Protein AF-A0A7K3HDW1-F1 (afdb_monomer)

pLDDT: mean 92.85, std 7.39, range [53.0, 98.81]

Radius of gyration: 17.09 Å; Cα contacts (8 Å, |Δi|>4): 363; chains: 1; bounding box: 42×37×44 Å

Mean predicted aligned error: 4.08 Å

Structure (mmCIF, N/CA/C/O backbone):
data_AF-A0A7K3HDW1-F1
#
_entry.id   AF-A0A7K3HDW1-F1
#
loop_
_atom_site.group_PDB
_atom_site.id
_atom_site.type_symbol
_atom_site.label_atom_id
_atom_site.label_alt_id
_atom_site.label_comp_id
_atom_site.label_asym_id
_atom_site.label_entity_id
_atom_site.label_seq_id
_atom_site.pdbx_PDB_ins_code
_atom_site.Cartn_x
_atom_site.Cartn_y
_atom_site.Cartn_z
_atom_site.occupancy
_atom_site.B_iso_or_equiv
_atom_site.auth_seq_id
_atom_site.auth_comp_id
_atom_site.auth_asym_id
_atom_site.auth_atom_id
_atom_site.pdbx_PDB_model_num
ATOM 1 N N . ALA A 1 1 ? 15.009 -12.303 -20.711 1.00 53.00 1 ALA A N 1
ATOM 2 C CA . ALA A 1 1 ? 14.790 -13.433 -19.778 1.00 53.00 1 ALA A CA 1
ATOM 3 C C . ALA A 1 1 ? 13.292 -13.586 -19.535 1.00 53.00 1 ALA A C 1
ATOM 5 O O . ALA A 1 1 ? 12.594 -12.582 -19.590 1.00 53.00 1 ALA A O 1
ATOM 6 N N . ALA A 1 2 ? 12.781 -14.799 -19.305 1.00 74.00 2 ALA A N 1
ATOM 7 C CA . ALA A 1 2 ? 11.357 -14.990 -19.025 1.00 74.00 2 ALA A CA 1
ATOM 8 C C . ALA A 1 2 ? 10.998 -14.405 -17.647 1.00 74.00 2 ALA A C 1
ATOM 10 O O . ALA A 1 2 ? 11.623 -14.737 -16.641 1.00 74.00 2 ALA A O 1
ATOM 11 N N . VAL A 1 3 ? 10.002 -13.523 -17.611 1.00 84.12 3 VAL A N 1
ATOM 12 C CA . VAL A 1 3 ? 9.542 -12.831 -16.401 1.00 84.12 3 VAL A CA 1
ATOM 13 C C . VAL A 1 3 ? 8.317 -13.563 -15.840 1.00 84.12 3 VAL A C 1
ATOM 15 O O . VAL A 1 3 ? 7.411 -13.903 -16.599 1.00 84.12 3 VAL A O 1
ATOM 18 N N . ARG A 1 4 ? 8.255 -13.814 -14.522 1.00 87.56 4 ARG A N 1
ATOM 19 C CA . ARG A 1 4 ? 7.078 -14.454 -13.892 1.00 87.56 4 ARG A CA 1
ATOM 20 C C . ARG A 1 4 ? 5.889 -13.495 -13.871 1.00 87.56 4 ARG A C 1
ATOM 22 O O . ARG A 1 4 ? 6.003 -12.416 -13.297 1.00 87.56 4 ARG A O 1
ATOM 29 N N . ARG A 1 5 ? 4.745 -13.910 -14.416 1.00 87.75 5 ARG A N 1
ATOM 30 C CA . ARG A 1 5 ? 3.527 -13.091 -14.541 1.00 87.75 5 ARG A CA 1
ATOM 31 C C . ARG A 1 5 ? 2.295 -13.832 -14.006 1.00 87.75 5 ARG A C 1
ATOM 33 O O . ARG A 1 5 ? 2.341 -15.059 -13.893 1.00 87.75 5 ARG A O 1
ATOM 40 N N . PRO A 1 6 ? 1.196 -13.116 -13.700 1.00 92.00 6 PRO A N 1
ATOM 41 C CA . PRO A 1 6 ? -0.116 -13.731 -13.520 1.00 92.00 6 PRO A CA 1
ATOM 42 C C . PRO A 1 6 ? -0.435 -14.722 -14.645 1.00 92.00 6 PRO A C 1
ATOM 44 O O . PRO A 1 6 ? -0.140 -14.449 -15.809 1.00 92.00 6 PRO A O 1
ATOM 47 N N . ALA A 1 7 ? -1.043 -15.861 -14.302 1.00 92.75 7 ALA A N 1
ATOM 48 C CA . ALA A 1 7 ? -1.288 -16.952 -15.248 1.00 92.75 7 ALA A CA 1
ATOM 49 C C . ALA A 1 7 ? -2.104 -16.505 -16.471 1.00 92.75 7 ALA A C 1
ATOM 51 O O . ALA A 1 7 ? -1.808 -16.923 -17.584 1.00 92.75 7 ALA A O 1
ATOM 52 N N . THR A 1 8 ? -3.070 -15.604 -16.281 1.00 92.00 8 THR A N 1
ATOM 53 C CA . THR A 1 8 ? -3.882 -15.042 -17.368 1.00 92.00 8 THR A CA 1
ATOM 54 C C . THR A 1 8 ? -3.056 -14.235 -18.369 1.00 92.00 8 THR A C 1
ATOM 56 O O . THR A 1 8 ? -3.265 -14.364 -19.569 1.00 92.00 8 THR A O 1
ATOM 59 N N . LEU A 1 9 ? -2.057 -13.478 -17.903 1.00 90.94 9 LEU A N 1
ATOM 60 C CA . LEU A 1 9 ? -1.126 -12.755 -18.778 1.00 90.94 9 LEU A CA 1
ATOM 61 C C . LEU A 1 9 ? -0.098 -13.686 -19.428 1.00 90.94 9 LEU A C 1
ATOM 63 O O . LEU A 1 9 ? 0.317 -13.446 -20.555 1.00 90.94 9 LEU A O 1
ATOM 67 N N . ALA A 1 10 ? 0.338 -14.729 -18.717 1.00 91.75 10 ALA A N 1
ATOM 68 C CA . ALA A 1 10 ? 1.310 -15.690 -19.235 1.00 91.75 10 ALA A CA 1
ATOM 69 C C . ALA A 1 10 ? 0.715 -16.605 -20.318 1.00 91.75 10 ALA A C 1
ATOM 71 O O . ALA A 1 10 ? 1.404 -16.930 -21.281 1.00 91.75 10 ALA A O 1
ATOM 72 N N . LEU A 1 11 ? -0.545 -17.022 -20.158 1.00 92.69 11 LEU A N 1
ATOM 73 C CA . LEU A 1 11 ? -1.257 -17.841 -21.140 1.00 92.69 11 LEU A CA 1
ATOM 74 C C . LEU A 1 11 ? -1.796 -16.986 -22.295 1.00 92.69 11 LEU A C 1
ATOM 76 O O . LEU A 1 11 ? -1.804 -17.458 -23.428 1.00 92.69 11 LEU A O 1
ATOM 80 N N . GLY A 1 12 ? -2.178 -15.729 -22.040 1.00 89.31 12 GLY A N 1
ATOM 81 C CA . GLY A 1 12 ? -2.525 -14.755 -23.077 1.00 89.31 12 GLY A CA 1
ATOM 82 C C . GLY A 1 12 ? -3.529 -15.311 -24.090 1.00 89.31 12 GLY A C 1
ATOM 83 O O . GLY A 1 12 ? -4.566 -15.848 -23.709 1.00 89.31 12 GLY A O 1
ATOM 84 N N . GLY A 1 13 ? -3.185 -15.238 -25.380 1.00 90.31 13 GLY A N 1
ATOM 85 C CA . GLY A 1 13 ? -4.027 -15.728 -26.480 1.00 90.31 13 GLY A CA 1
ATOM 86 C C . GLY A 1 13 ? -4.245 -17.247 -26.532 1.00 90.31 13 GLY A C 1
ATOM 87 O O . GLY A 1 13 ? -4.987 -17.712 -27.389 1.00 90.31 13 GLY A O 1
ATOM 88 N N . LEU A 1 14 ? -3.619 -18.029 -25.644 1.00 93.62 14 LEU A N 1
ATOM 89 C CA . LEU A 1 14 ? -3.925 -19.455 -25.483 1.00 93.62 14 LEU A CA 1
ATOM 90 C C . LEU A 1 14 ? -5.220 -19.690 -24.692 1.00 93.62 14 LEU A C 1
ATOM 92 O O . LEU A 1 14 ? -5.745 -20.803 -24.706 1.00 93.62 14 LEU A O 1
ATOM 96 N N . LEU A 1 15 ? -5.712 -18.680 -23.967 1.00 92.56 15 LEU A N 1
ATOM 97 C CA . LEU A 1 15 ? -6.968 -18.776 -23.234 1.00 92.56 15 LEU A CA 1
ATOM 98 C C . LEU A 1 15 ? -8.156 -18.523 -24.172 1.00 92.56 15 LEU A C 1
ATOM 100 O O . LEU A 1 15 ? -8.114 -17.572 -24.955 1.00 92.56 15 LEU A O 1
ATOM 104 N N . PRO A 1 16 ? -9.236 -19.321 -24.077 1.00 93.44 16 PRO A N 1
ATOM 105 C CA . PRO A 1 16 ? -10.513 -18.929 -24.659 1.00 93.44 16 PRO A CA 1
ATOM 106 C C . PRO A 1 16 ? -11.062 -17.694 -23.927 1.00 93.44 16 PRO A C 1
ATOM 108 O O . PRO A 1 16 ? -10.539 -17.295 -22.884 1.00 93.44 16 PRO A O 1
ATOM 111 N N . ASP A 1 17 ? -12.143 -17.108 -24.441 1.00 92.19 17 ASP A N 1
ATOM 112 C CA . ASP A 1 17 ? -12.864 -16.068 -23.705 1.00 92.19 17 ASP A CA 1
ATOM 113 C C . ASP A 1 17 ? -13.443 -16.674 -22.414 1.00 92.19 17 ASP A C 1
ATOM 115 O O . ASP A 1 17 ? -14.321 -17.542 -22.449 1.00 92.19 17 ASP A O 1
ATOM 119 N N . LEU A 1 18 ? -12.865 -16.297 -21.272 1.00 90.50 18 LEU A N 1
ATOM 120 C C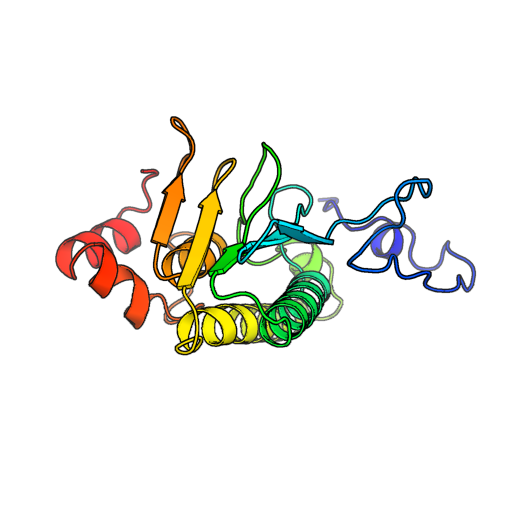A . LEU A 1 18 ? -13.189 -16.846 -19.960 1.00 90.50 18 LEU A CA 1
ATOM 121 C C . LEU A 1 18 ? -13.889 -15.774 -19.123 1.00 90.50 18 LEU A C 1
ATOM 123 O O . LEU A 1 18 ? -13.363 -14.667 -18.994 1.00 90.50 18 LEU A O 1
ATOM 127 N N . PRO A 1 19 ? -15.030 -16.092 -18.488 1.00 91.94 19 PRO A N 1
ATOM 128 C CA . PRO A 1 19 ? -15.688 -15.143 -17.611 1.00 91.94 19 PRO A CA 1
ATOM 129 C C . PRO A 1 19 ? -14.828 -14.885 -16.371 1.00 91.94 19 PRO A C 1
ATOM 131 O O . PRO A 1 19 ? -14.361 -15.814 -15.706 1.00 91.94 19 PRO A O 1
ATOM 134 N N . GLU A 1 20 ? -14.678 -13.614 -16.017 1.00 88.56 20 GLU A N 1
ATOM 135 C CA . GLU A 1 20 ? -14.091 -13.220 -14.741 1.00 88.56 20 GLU A CA 1
ATOM 136 C C . GLU A 1 20 ? -15.076 -13.550 -13.606 1.00 88.56 20 GLU A C 1
ATOM 138 O O . GLU A 1 20 ? -16.217 -13.083 -13.586 1.00 88.56 20 GLU A O 1
ATOM 143 N N . VAL A 1 21 ? -14.637 -14.363 -12.641 1.00 89.31 21 VAL A N 1
ATOM 144 C CA . VAL A 1 21 ? -15.456 -14.772 -11.490 1.00 89.31 21 VAL A CA 1
ATOM 145 C C . VAL A 1 21 ? -14.870 -14.180 -10.217 1.00 89.31 21 VAL A C 1
ATOM 147 O O . VAL A 1 21 ? -13.966 -14.739 -9.596 1.00 89.31 21 VAL A O 1
ATOM 150 N N . HIS A 1 22 ? -15.415 -13.043 -9.794 1.00 85.81 22 HIS A N 1
ATOM 151 C CA . HIS A 1 22 ? -14.952 -12.370 -8.587 1.00 85.81 22 HIS A CA 1
ATOM 152 C C . HIS A 1 22 ? -15.360 -13.119 -7.312 1.00 85.81 22 HIS A C 1
ATOM 154 O O . HIS A 1 22 ? -16.535 -13.413 -7.076 1.00 85.81 22 HIS A O 1
ATOM 160 N N . ALA A 1 23 ? -14.389 -13.362 -6.431 1.00 88.19 23 ALA A N 1
ATOM 161 C CA . ALA A 1 23 ? -14.676 -13.773 -5.064 1.00 88.19 23 ALA A CA 1
ATOM 162 C C . ALA A 1 23 ? -15.189 -12.567 -4.250 1.00 88.19 23 ALA A C 1
ATOM 164 O O . ALA A 1 23 ? -14.576 -11.496 -4.294 1.00 88.19 23 ALA A O 1
ATOM 165 N N . PRO A 1 24 ? -16.286 -12.702 -3.482 1.00 90.50 24 PRO A N 1
ATOM 166 C CA . PRO A 1 24 ? -16.744 -11.625 -2.615 1.00 90.50 24 PRO A CA 1
ATOM 167 C C . PRO A 1 24 ? -15.745 -11.396 -1.473 1.00 90.50 24 PRO A C 1
ATOM 169 O O . PRO A 1 24 ? -15.153 -12.346 -0.959 1.00 90.50 24 PRO A O 1
ATOM 172 N N . LEU A 1 25 ? -15.614 -10.144 -1.015 1.00 93.31 25 LEU A N 1
ATOM 173 C CA . LEU A 1 25 ? -14.720 -9.791 0.101 1.00 93.31 25 LEU A CA 1
ATOM 174 C C . LEU A 1 25 ? -15.053 -10.572 1.381 1.00 93.31 25 LEU A C 1
ATOM 176 O O . LEU A 1 25 ? -14.154 -10.985 2.109 1.00 93.31 25 LEU A O 1
ATOM 180 N N . ARG A 1 26 ? -16.346 -10.790 1.653 1.00 92.50 26 ARG A N 1
ATOM 181 C CA . ARG A 1 26 ? -16.829 -11.644 2.745 1.00 92.50 26 ARG A CA 1
ATOM 182 C C . ARG A 1 26 ? -17.202 -13.004 2.165 1.00 92.50 26 ARG A C 1
ATOM 184 O O . ARG A 1 26 ? -18.255 -13.142 1.545 1.00 92.50 26 ARG A O 1
ATOM 191 N N . LEU A 1 27 ? -16.350 -14.004 2.368 1.00 84.88 27 LEU A N 1
ATOM 192 C CA . LEU A 1 27 ? -16.659 -15.373 1.960 1.00 84.88 27 LEU A CA 1
ATOM 193 C C . LEU A 1 27 ? -17.655 -16.020 2.940 1.00 84.88 27 LEU A C 1
ATOM 195 O O . LEU A 1 27 ? -17.440 -15.950 4.153 1.00 84.88 27 LEU A O 1
ATOM 199 N N . PRO A 1 28 ? -18.722 -16.678 2.449 1.00 79.69 28 PRO A N 1
ATOM 200 C CA . PRO A 1 28 ? -19.572 -17.521 3.284 1.00 79.69 28 PRO A CA 1
ATOM 201 C C . PRO A 1 28 ? -18.765 -18.656 3.926 1.00 79.69 28 PRO A C 1
ATOM 203 O O . PRO A 1 28 ? -17.888 -19.226 3.280 1.00 79.69 28 PRO A O 1
ATOM 206 N N . ALA A 1 29 ? -19.107 -19.039 5.161 1.00 74.06 29 ALA A N 1
ATOM 207 C CA . ALA A 1 29 ? -18.356 -20.029 5.945 1.00 74.06 29 ALA A CA 1
ATOM 208 C C . ALA A 1 29 ? -18.138 -21.377 5.230 1.00 74.06 29 ALA A C 1
ATOM 210 O O . ALA A 1 29 ? -17.131 -22.040 5.457 1.00 74.06 29 ALA A O 1
ATOM 211 N N . GLN A 1 30 ? -19.063 -21.776 4.353 1.00 77.44 30 GLN A N 1
ATOM 212 C CA . GLN A 1 30 ? -18.994 -23.051 3.635 1.00 77.44 30 GLN A CA 1
ATOM 213 C C . GLN A 1 30 ? -18.340 -22.961 2.248 1.00 77.44 30 GLN A C 1
ATOM 215 O O . GLN A 1 30 ? -18.148 -23.984 1.594 1.00 77.44 30 GLN A O 1
ATOM 220 N N . ARG A 1 31 ? -17.981 -21.762 1.768 1.00 76.81 31 ARG A N 1
ATOM 221 C CA . ARG A 1 31 ? -17.411 -21.602 0.427 1.00 76.81 31 ARG A CA 1
ATOM 222 C C . ARG A 1 31 ? -15.889 -21.581 0.481 1.00 76.81 31 ARG A C 1
ATOM 224 O O . ARG A 1 31 ? -15.281 -20.631 0.963 1.00 76.81 31 ARG A O 1
ATOM 231 N N . ARG A 1 32 ? -15.271 -22.616 -0.091 1.00 81.88 32 ARG A N 1
ATOM 232 C CA . ARG A 1 32 ? -13.827 -22.674 -0.342 1.00 81.88 32 ARG A CA 1
ATOM 233 C C . ARG A 1 32 ? -13.555 -22.183 -1.762 1.00 81.88 32 ARG A C 1
ATOM 235 O O . ARG A 1 32 ? -13.949 -22.833 -2.721 1.00 81.88 32 ARG A O 1
ATOM 242 N N . THR A 1 33 ? -12.911 -21.029 -1.888 1.00 88.50 33 THR A N 1
ATOM 243 C CA . THR A 1 33 ? -12.458 -20.470 -3.170 1.00 88.50 33 THR A CA 1
ATOM 244 C C . THR A 1 33 ? -11.128 -19.758 -2.974 1.00 88.50 33 THR A C 1
ATOM 246 O O . THR A 1 33 ? -10.770 -19.405 -1.848 1.00 88.50 33 THR A O 1
ATOM 249 N N . TRP A 1 34 ? -10.401 -19.537 -4.065 1.00 88.81 34 TRP A N 1
ATOM 250 C CA . TRP A 1 34 ? -9.234 -18.667 -4.052 1.00 88.81 34 TRP A CA 1
ATOM 251 C C . TRP A 1 34 ? -9.671 -17.197 -4.004 1.00 88.81 34 TRP A C 1
ATOM 253 O O . TRP A 1 34 ? -10.610 -16.799 -4.694 1.00 88.81 34 TRP A O 1
ATOM 263 N N . THR A 1 35 ? -9.008 -16.411 -3.160 1.00 90.44 35 THR A N 1
ATOM 264 C CA . THR A 1 35 ? -9.059 -14.948 -3.166 1.00 90.44 35 THR A CA 1
ATOM 265 C C . THR A 1 35 ? -7.792 -14.417 -2.509 1.00 90.44 35 THR A C 1
ATOM 267 O O . THR A 1 35 ? -7.310 -14.972 -1.521 1.00 90.44 35 THR A O 1
ATOM 270 N N . ASP A 1 36 ? -7.268 -13.340 -3.063 1.00 92.06 36 ASP A N 1
ATOM 271 C CA . ASP A 1 36 ? -6.115 -12.590 -2.578 1.00 92.06 36 ASP A CA 1
ATOM 272 C C . ASP A 1 36 ? -6.514 -11.447 -1.632 1.00 92.06 36 ASP A C 1
ATOM 274 O O . ASP A 1 36 ? -5.638 -10.899 -0.973 1.00 92.06 36 ASP A O 1
ATOM 278 N N . ILE A 1 37 ? -7.807 -11.100 -1.526 1.00 95.38 37 ILE A N 1
ATOM 279 C CA . ILE A 1 37 ? -8.335 -10.056 -0.632 1.00 95.38 37 ILE A CA 1
ATOM 280 C C . ILE A 1 37 ? -9.582 -10.568 0.106 1.00 95.38 37 ILE A C 1
ATOM 282 O O . ILE A 1 37 ? -10.481 -11.163 -0.491 1.00 95.38 37 ILE A O 1
ATOM 286 N N . GLN A 1 38 ? -9.652 -10.333 1.417 1.00 95.25 38 GLN A N 1
ATOM 287 C CA . GLN A 1 38 ? -10.762 -10.737 2.282 1.00 95.25 38 GLN A CA 1
ATOM 288 C C . GLN A 1 38 ? -11.073 -9.669 3.325 1.00 95.25 38 GLN A C 1
ATOM 290 O O . GLN A 1 38 ? -10.177 -9.006 3.840 1.00 95.25 38 GLN A O 1
ATOM 295 N N . TYR A 1 39 ? -12.341 -9.570 3.710 1.00 96.88 39 TYR A N 1
ATOM 296 C CA . TYR A 1 39 ? -12.797 -8.714 4.793 1.00 96.88 39 TYR A CA 1
ATOM 297 C C . TYR A 1 39 ? -13.599 -9.506 5.831 1.00 96.88 39 TYR A C 1
ATOM 299 O O . TYR A 1 39 ? -14.444 -10.331 5.481 1.00 96.88 39 TYR A O 1
ATOM 307 N N . ALA A 1 40 ? -13.364 -9.237 7.114 1.00 95.94 40 ALA A N 1
ATOM 308 C CA . ALA A 1 40 ? -14.130 -9.804 8.222 1.00 95.94 40 ALA A CA 1
ATOM 309 C C . ALA A 1 40 ? -14.280 -8.794 9.365 1.00 95.94 40 ALA A C 1
ATOM 311 O O . ALA A 1 40 ? -13.367 -8.024 9.628 1.00 95.94 40 ALA A O 1
ATOM 312 N N . GLU A 1 41 ? -15.396 -8.841 10.088 1.00 97.31 41 GLU A N 1
ATOM 313 C CA . GLU A 1 41 ? -15.653 -7.988 11.257 1.00 97.31 41 GLU A CA 1
ATOM 314 C C . GLU A 1 41 ? -15.516 -8.817 12.540 1.00 97.31 41 GLU A C 1
ATOM 316 O O . GLU A 1 41 ? -15.980 -9.959 12.601 1.00 97.31 41 GLU A O 1
ATOM 321 N N . ARG A 1 42 ? -14.875 -8.253 13.565 1.00 96.25 42 ARG A N 1
ATOM 322 C CA . ARG A 1 42 ? -14.802 -8.810 14.921 1.00 96.25 42 ARG A CA 1
ATOM 323 C C . ARG A 1 42 ? -15.084 -7.695 15.920 1.00 96.25 42 ARG A C 1
ATOM 325 O O . ARG A 1 42 ? -14.201 -6.900 16.236 1.00 96.25 42 ARG A O 1
ATOM 332 N N . GLY A 1 43 ? -16.331 -7.618 16.383 1.00 96.44 43 GLY A N 1
ATOM 333 C CA . GLY A 1 43 ? -16.796 -6.482 17.179 1.00 96.44 43 GLY A CA 1
ATOM 334 C C . GLY A 1 43 ? -16.580 -5.166 16.413 1.00 96.44 43 GLY A C 1
ATOM 335 O O . GLY A 1 43 ? -16.996 -5.085 15.258 1.00 96.44 43 GLY A O 1
ATOM 336 N N . PRO A 1 44 ? -15.899 -4.163 16.996 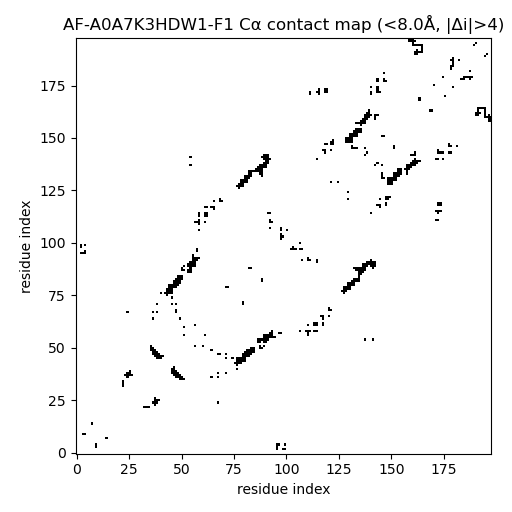1.00 97.44 44 PRO A N 1
ATOM 337 C CA . PRO A 1 44 ? -15.676 -2.870 16.350 1.00 97.44 44 PRO A CA 1
ATOM 338 C C . PRO A 1 44 ? -14.539 -2.871 15.311 1.00 97.44 44 PRO A C 1
ATOM 340 O O . PRO A 1 44 ? -14.237 -1.818 14.750 1.00 97.44 44 PRO A O 1
ATOM 343 N N . VAL A 1 45 ? -13.887 -4.014 15.062 1.00 98.50 45 VAL A N 1
ATOM 344 C CA . VAL A 1 45 ? -12.693 -4.115 14.210 1.00 98.50 45 VAL A CA 1
ATOM 345 C C . VAL A 1 45 ? -13.026 -4.743 12.859 1.00 98.50 45 VAL A C 1
ATOM 347 O O . VAL A 1 45 ? -13.485 -5.885 12.784 1.00 98.50 45 VAL A O 1
ATOM 350 N N . GLY A 1 46 ? -12.738 -4.022 11.777 1.00 98.25 46 GLY A N 1
ATOM 351 C CA . GLY A 1 46 ? -12.755 -4.526 10.409 1.00 98.25 46 GLY A CA 1
ATOM 352 C C . GLY A 1 46 ? -11.374 -5.024 9.987 1.00 98.25 46 GLY A C 1
ATOM 353 O O . GLY A 1 46 ? -10.446 -4.241 9.835 1.00 98.25 46 GLY A O 1
ATOM 354 N N . HIS A 1 47 ? -11.222 -6.322 9.760 1.00 97.81 47 HIS A N 1
ATOM 355 C CA . HIS A 1 47 ? -9.990 -6.927 9.261 1.00 97.81 47 HIS A CA 1
ATOM 356 C C . HIS A 1 47 ? -10.017 -6.998 7.735 1.00 97.81 47 HIS A C 1
ATOM 358 O O . HIS A 1 47 ? -10.734 -7.833 7.183 1.00 97.81 47 HIS A O 1
ATOM 364 N N . LEU A 1 48 ? -9.208 -6.176 7.069 1.00 97.94 48 LEU A N 1
ATOM 365 C CA . LEU A 1 48 ? -8.960 -6.233 5.632 1.00 97.94 48 LEU A CA 1
ATOM 366 C C . LEU A 1 48 ? -7.635 -6.955 5.367 1.00 97.94 48 LEU A C 1
ATOM 368 O O . LEU A 1 48 ? -6.548 -6.393 5.505 1.00 97.94 48 LEU A O 1
ATOM 372 N N . ARG A 1 49 ? -7.740 -8.225 4.983 1.00 96.19 49 ARG A N 1
ATOM 373 C CA . ARG A 1 49 ? -6.598 -9.088 4.689 1.00 96.19 49 ARG A CA 1
ATOM 374 C C . ARG A 1 49 ? -6.330 -9.097 3.202 1.00 96.19 49 ARG A C 1
ATOM 376 O O . ARG A 1 49 ? -7.264 -9.200 2.412 1.00 96.19 49 ARG A O 1
ATOM 383 N N . PHE A 1 50 ? -5.059 -9.075 2.841 1.00 95.75 50 PHE A N 1
ATOM 384 C CA . PHE A 1 50 ? -4.628 -9.290 1.472 1.00 95.75 50 PHE A CA 1
ATOM 385 C C . PHE A 1 50 ? -3.330 -10.100 1.436 1.00 95.75 50 PHE A C 1
ATOM 387 O O . PHE A 1 50 ? -2.584 -10.131 2.416 1.00 95.75 50 PHE A O 1
ATOM 394 N N . SER A 1 51 ? -3.093 -10.799 0.330 1.00 93.81 51 SER A N 1
ATOM 395 C CA . SER A 1 51 ? -1.856 -11.531 0.067 1.00 93.81 51 SER A CA 1
ATOM 396 C C . SER A 1 51 ? -1.646 -11.622 -1.438 1.00 93.81 51 SER A C 1
ATOM 398 O O . SER A 1 51 ? -2.363 -12.336 -2.137 1.00 93.81 51 SER A O 1
ATOM 400 N N . PHE A 1 52 ? -0.661 -10.877 -1.933 1.00 93.88 52 PHE A N 1
ATOM 401 C CA . PHE A 1 52 ? -0.249 -10.925 -3.330 1.00 93.88 52 PHE A CA 1
ATOM 402 C C . PHE A 1 52 ? 1.075 -11.688 -3.437 1.00 93.88 52 PHE A C 1
ATOM 404 O O . PHE A 1 52 ? 1.946 -11.480 -2.587 1.00 93.88 52 PHE A O 1
ATOM 411 N N . PRO A 1 53 ? 1.268 -12.551 -4.452 1.00 91.12 53 PRO A N 1
ATOM 412 C CA . PRO A 1 53 ? 2.519 -13.286 -4.628 1.00 91.12 53 PRO A CA 1
ATOM 413 C C . PRO A 1 53 ? 3.752 -12.366 -4.599 1.00 91.12 53 PRO A C 1
ATOM 415 O O . PRO A 1 53 ? 3.847 -11.416 -5.376 1.00 91.12 53 PRO A O 1
ATOM 418 N N . GLY A 1 54 ? 4.687 -12.624 -3.675 1.00 91.69 54 GLY A N 1
ATOM 419 C CA . GLY A 1 54 ? 5.895 -11.804 -3.479 1.00 91.69 54 GLY A CA 1
ATOM 420 C C . GLY A 1 54 ? 5.638 -10.374 -2.977 1.00 91.69 54 GLY A C 1
ATOM 421 O O . GLY A 1 54 ? 6.514 -9.517 -3.085 1.00 91.69 54 GLY A O 1
ATOM 422 N N . GLY A 1 55 ? 4.426 -10.080 -2.493 1.00 94.25 55 GLY A N 1
ATOM 423 C CA . GLY A 1 55 ? 4.003 -8.749 -2.049 1.00 94.25 55 GLY A CA 1
ATOM 424 C C . GLY A 1 55 ? 3.822 -7.722 -3.173 1.00 94.25 55 GLY A C 1
ATOM 425 O O . GLY A 1 55 ? 3.570 -6.554 -2.882 1.00 94.25 55 GLY A O 1
ATOM 426 N N . ALA A 1 56 ? 3.959 -8.131 -4.436 1.00 95.31 56 ALA A N 1
ATOM 427 C CA . ALA A 1 56 ? 3.989 -7.236 -5.585 1.00 95.31 56 ALA A CA 1
ATOM 428 C C . ALA A 1 56 ? 2.573 -6.844 -6.046 1.00 95.31 56 ALA A C 1
ATOM 430 O O . ALA A 1 56 ? 1.704 -7.691 -6.282 1.00 95.31 56 ALA A O 1
ATOM 431 N N . MET A 1 57 ? 2.330 -5.547 -6.225 1.00 97.19 57 MET A N 1
ATOM 432 C CA . MET A 1 57 ? 1.004 -5.000 -6.519 1.00 97.19 57 MET A CA 1
ATOM 433 C C . MET A 1 57 ? 0.956 -4.409 -7.923 1.00 97.19 57 MET A C 1
ATOM 435 O O . MET A 1 57 ? 1.548 -3.364 -8.186 1.00 97.19 57 MET A O 1
ATOM 439 N N . SER A 1 58 ? 0.254 -5.089 -8.832 1.00 97.56 58 SER A N 1
ATOM 440 C CA . SER A 1 58 ? -0.047 -4.556 -10.162 1.00 97.56 58 SER A CA 1
ATOM 441 C C . SER A 1 58 ? -1.067 -3.424 -10.054 1.00 97.56 58 SER A C 1
ATOM 443 O O . SER A 1 58 ? -1.706 -3.253 -9.011 1.00 97.56 58 SER A O 1
ATOM 445 N N . THR A 1 59 ? -1.308 -2.711 -11.155 1.00 98.31 59 THR A N 1
ATOM 446 C CA . THR A 1 59 ? -2.403 -1.735 -11.243 1.00 98.31 59 THR A CA 1
ATOM 447 C C . THR A 1 59 ? -3.739 -2.323 -10.763 1.00 98.31 59 THR A C 1
ATOM 449 O O . THR A 1 59 ? -4.464 -1.692 -9.990 1.00 98.31 59 THR A O 1
ATOM 452 N N . SER A 1 60 ? -4.053 -3.559 -11.170 1.00 96.44 60 SER A N 1
ATOM 453 C CA . SER A 1 60 ? -5.275 -4.261 -10.754 1.00 96.44 60 SER A CA 1
ATOM 454 C C . SER A 1 60 ? -5.283 -4.574 -9.253 1.00 96.44 60 SER A C 1
ATOM 456 O O . SER A 1 60 ? -6.285 -4.316 -8.585 1.00 96.44 60 SER A O 1
ATOM 458 N N . HIS A 1 61 ? -4.165 -5.055 -8.691 1.00 97.31 61 HIS A N 1
ATOM 459 C CA . HIS A 1 61 ? -4.058 -5.323 -7.250 1.00 97.31 61 HIS A CA 1
ATOM 460 C C . HIS A 1 61 ? -4.291 -4.051 -6.421 1.00 97.31 61 HIS A C 1
ATOM 462 O O . HIS A 1 61 ? -5.112 -4.072 -5.503 1.00 97.31 61 HIS A O 1
ATOM 468 N N . CYS A 1 62 ? -3.642 -2.934 -6.778 1.00 98.62 62 CYS A N 1
ATOM 469 C CA . CYS A 1 62 ? -3.813 -1.655 -6.082 1.00 98.62 62 CYS A CA 1
ATOM 470 C C . CYS A 1 62 ? -5.273 -1.180 -6.116 1.00 98.62 62 CYS A C 1
ATOM 472 O O . CYS A 1 62 ? -5.846 -0.863 -5.074 1.00 98.62 62 CYS A O 1
ATOM 4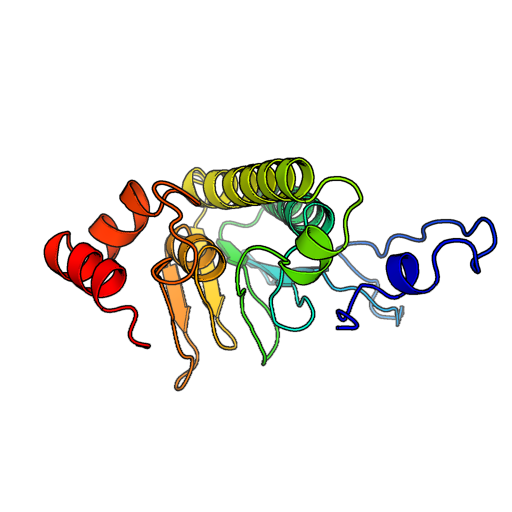74 N N . ARG A 1 63 ? -5.911 -1.195 -7.295 1.00 98.56 63 ARG A N 1
ATOM 475 C CA . ARG A 1 63 ? -7.311 -0.763 -7.458 1.00 98.56 63 ARG A CA 1
ATOM 476 C C . ARG A 1 63 ? -8.292 -1.652 -6.693 1.00 98.56 63 ARG A C 1
ATOM 478 O O . ARG A 1 63 ? -9.208 -1.136 -6.054 1.00 98.56 63 ARG A O 1
ATOM 485 N N . ARG A 1 64 ? -8.099 -2.975 -6.719 1.00 97.69 64 ARG A N 1
ATOM 486 C CA . ARG A 1 64 ? -8.942 -3.929 -5.976 1.00 97.69 64 ARG A CA 1
ATOM 487 C C . ARG A 1 64 ? -8.783 -3.760 -4.465 1.00 97.69 64 ARG A C 1
ATOM 489 O O . ARG A 1 64 ? -9.786 -3.762 -3.752 1.00 97.69 64 ARG A O 1
ATOM 496 N N . LEU A 1 65 ? -7.560 -3.549 -3.975 1.00 98.44 65 LEU A N 1
ATOM 497 C CA . LEU A 1 65 ? -7.314 -3.287 -2.555 1.00 98.44 65 LEU A CA 1
ATOM 498 C C . LEU A 1 65 ? -7.883 -1.933 -2.115 1.00 98.44 65 LEU A C 1
ATOM 500 O O . LEU A 1 65 ? -8.497 -1.858 -1.055 1.00 98.44 65 LEU A O 1
ATOM 504 N N . LEU A 1 66 ? -7.787 -0.894 -2.948 1.00 98.81 66 LEU A N 1
ATOM 505 C CA . LEU A 1 66 ? -8.426 0.399 -2.695 1.00 98.81 66 LEU A CA 1
ATOM 506 C C . LEU A 1 66 ? -9.952 0.274 -2.622 1.00 98.81 66 LEU A C 1
ATOM 508 O O . LEU A 1 66 ? -10.574 0.814 -1.707 1.00 98.81 66 LEU A O 1
ATOM 512 N N . ALA A 1 67 ? -10.571 -0.467 -3.544 1.00 98.56 67 ALA A N 1
ATOM 513 C CA . ALA A 1 67 ? -12.006 -0.737 -3.499 1.00 98.56 67 ALA A CA 1
ATOM 514 C C . ALA A 1 67 ? -12.401 -1.484 -2.211 1.00 98.56 67 ALA A C 1
ATOM 516 O O . ALA A 1 67 ? -13.379 -1.117 -1.559 1.00 98.56 67 ALA A O 1
ATOM 517 N N . ALA A 1 68 ? -11.609 -2.476 -1.796 1.00 98.50 68 ALA A N 1
ATOM 518 C CA . ALA A 1 68 ? -11.832 -3.210 -0.553 1.00 98.50 68 ALA A CA 1
ATOM 519 C C . ALA A 1 68 ? -11.626 -2.345 0.704 1.00 98.50 68 ALA A C 1
ATOM 521 O O . ALA A 1 68 ? -12.373 -2.472 1.674 1.00 98.50 68 ALA A O 1
ATOM 522 N N . PHE A 1 69 ? -10.660 -1.427 0.680 1.00 98.75 69 PHE A N 1
ATOM 523 C CA . PHE A 1 69 ? -10.429 -0.467 1.755 1.00 98.75 69 PHE A CA 1
ATOM 524 C C . PHE A 1 69 ? -11.582 0.534 1.874 1.00 98.75 69 PHE A C 1
ATOM 526 O O . PHE A 1 69 ? -12.106 0.748 2.965 1.00 98.75 69 PHE A O 1
ATOM 533 N N . ARG A 1 70 ? -12.073 1.071 0.750 1.00 98.62 70 ARG A N 1
ATOM 534 C CA . ARG A 1 70 ? -13.287 1.907 0.712 1.00 98.62 70 ARG A CA 1
ATOM 535 C C . ARG A 1 70 ? -14.517 1.147 1.207 1.00 98.62 70 ARG A C 1
ATOM 537 O O . ARG A 1 70 ? -15.312 1.701 1.958 1.00 98.62 70 ARG A O 1
ATOM 544 N N . PHE A 1 71 ? -14.648 -0.131 0.850 1.00 98.50 71 PHE A N 1
ATOM 545 C CA . PHE A 1 71 ? -15.690 -0.991 1.405 1.00 98.50 71 PHE A CA 1
ATOM 546 C C . PHE A 1 71 ? -15.580 -1.084 2.932 1.00 98.50 71 PHE A C 1
ATOM 548 O O . PHE A 1 71 ? -16.576 -0.850 3.608 1.00 98.50 71 PHE A O 1
ATOM 555 N N . ALA A 1 72 ? -14.386 -1.355 3.474 1.00 98.31 72 ALA A N 1
ATOM 556 C CA . ALA A 1 72 ? -14.139 -1.414 4.917 1.00 98.31 72 ALA A CA 1
ATOM 557 C C . ALA A 1 72 ? -14.456 -0.081 5.623 1.00 98.31 72 ALA A C 1
ATOM 559 O O . ALA A 1 72 ? -15.027 -0.087 6.713 1.00 98.31 72 ALA A O 1
ATOM 560 N N . ARG A 1 73 ? -14.170 1.061 4.983 1.00 98.12 73 ARG A N 1
ATOM 561 C CA . ARG A 1 73 ? -14.552 2.397 5.473 1.00 98.12 73 ARG A CA 1
ATOM 562 C C . ARG A 1 73 ? -16.065 2.628 5.520 1.00 98.12 73 ARG A C 1
ATOM 564 O O . ARG A 1 73 ? -16.544 3.401 6.336 1.00 98.12 73 ARG A O 1
ATOM 571 N N . ASN A 1 74 ? -16.851 1.919 4.724 1.00 97.44 74 ASN A N 1
ATOM 572 C CA . ASN A 1 74 ? -18.312 2.024 4.776 1.00 97.44 74 ASN A CA 1
ATOM 573 C C . ASN A 1 74 ? -18.949 1.064 5.796 1.00 97.44 74 ASN A C 1
ATOM 575 O O . ASN A 1 74 ? -20.169 0.893 5.820 1.00 97.44 74 ASN A O 1
ATOM 579 N N . ARG A 1 75 ? -18.142 0.396 6.628 1.00 97.88 75 ARG A N 1
ATOM 580 C CA . ARG A 1 75 ? -18.616 -0.514 7.678 1.00 97.88 75 ARG A CA 1
ATOM 581 C C . ARG A 1 75 ? -18.687 0.196 9.029 1.00 97.88 75 ARG A C 1
ATOM 583 O O . ARG A 1 75 ? -17.878 1.099 9.268 1.00 97.88 75 ARG A O 1
ATOM 590 N N . PRO A 1 76 ? -19.612 -0.216 9.919 1.00 97.19 76 PRO A N 1
ATOM 591 C CA . PRO A 1 76 ? -19.776 0.366 11.251 1.00 97.19 76 PRO A CA 1
ATOM 592 C C . PRO A 1 76 ? -18.690 -0.144 12.219 1.00 97.19 76 PRO A C 1
ATOM 594 O O . PRO A 1 76 ? -18.979 -0.754 13.243 1.00 97.19 76 PRO A O 1
ATOM 597 N N . THR A 1 77 ? -17.423 0.060 11.859 1.00 98.31 77 THR A N 1
ATOM 598 C CA . THR A 1 77 ? -16.231 -0.354 12.612 1.00 98.31 77 THR A CA 1
ATOM 599 C C . THR A 1 77 ? -15.385 0.872 12.923 1.00 98.31 77 THR A C 1
ATOM 601 O O . THR A 1 77 ? -15.116 1.660 12.015 1.00 98.31 77 THR A O 1
ATOM 604 N N . SER A 1 78 ? -14.920 1.010 14.163 1.00 98.19 78 SER A N 1
ATOM 605 C CA . SER A 1 78 ? -14.052 2.117 14.592 1.00 98.19 78 SER A CA 1
ATOM 606 C C . SER A 1 78 ? -12.560 1.852 14.367 1.00 98.19 78 SER A C 1
ATOM 608 O O . SER A 1 78 ? -11.745 2.753 14.558 1.00 98.19 78 SER A O 1
ATOM 610 N N . VAL A 1 79 ? -12.195 0.633 13.950 1.00 98.69 79 VAL A N 1
ATOM 611 C CA . VAL A 1 79 ? -10.818 0.250 13.615 1.00 98.69 79 VAL A CA 1
ATOM 612 C C . VAL A 1 79 ? -10.795 -0.545 12.311 1.00 98.69 79 VAL A C 1
ATOM 614 O O . VAL A 1 79 ? -11.602 -1.460 12.132 1.00 98.69 79 VAL A O 1
ATOM 617 N N . ILE A 1 80 ? -9.844 -0.249 11.424 1.00 98.75 80 ILE A N 1
ATOM 618 C CA . ILE A 1 80 ? -9.495 -1.084 10.272 1.00 98.75 80 ILE A CA 1
ATOM 619 C C . ILE A 1 80 ? -8.102 -1.667 10.494 1.00 98.75 80 ILE A C 1
ATOM 621 O O . ILE A 1 80 ? -7.126 -0.934 10.596 1.00 98.75 80 ILE A O 1
ATOM 625 N N . VAL A 1 81 ? -7.994 -2.993 10.513 1.00 98.50 81 VAL A N 1
ATOM 626 C CA . VAL A 1 81 ? -6.704 -3.688 10.473 1.00 98.50 81 VAL A CA 1
ATOM 627 C C . VAL A 1 81 ? -6.419 -4.072 9.028 1.00 98.50 81 VAL A C 1
ATOM 629 O O . VAL A 1 81 ? -7.105 -4.932 8.472 1.00 98.50 81 VAL A O 1
ATOM 632 N N . LEU A 1 82 ? -5.420 -3.431 8.431 1.00 98.12 82 LEU A N 1
ATOM 633 C CA . LEU A 1 82 ? -4.939 -3.669 7.077 1.00 98.12 82 LEU A CA 1
ATOM 634 C C . LEU A 1 82 ? -3.715 -4.585 7.130 1.00 98.12 82 LEU A C 1
ATOM 636 O O . LEU A 1 82 ? -2.694 -4.230 7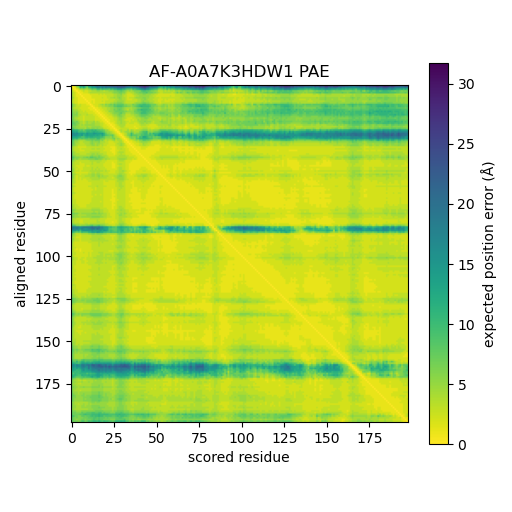.710 1.00 98.12 82 LEU A O 1
ATOM 640 N N . GLY A 1 83 ? -3.790 -5.756 6.509 1.00 94.50 83 GLY A N 1
ATOM 641 C CA . GLY A 1 83 ? -2.672 -6.700 6.485 1.00 94.50 83 GLY A CA 1
ATOM 642 C C . GLY A 1 83 ? -3.115 -8.142 6.677 1.00 94.50 83 GLY A C 1
ATOM 643 O O . GLY A 1 83 ? -4.263 -8.430 7.025 1.00 94.50 83 GLY A O 1
ATOM 644 N N . GLY A 1 84 ? -2.216 -9.072 6.373 1.00 77.00 84 GLY A N 1
ATOM 645 C CA . GLY A 1 84 ? -2.582 -10.459 6.121 1.00 77.00 84 GLY A CA 1
ATOM 646 C C . GLY A 1 84 ? -1.618 -11.496 6.679 1.00 77.00 84 GLY A C 1
ATOM 647 O O . GLY A 1 84 ? -0.928 -11.284 7.674 1.00 77.00 84 GLY A O 1
ATOM 648 N N . ALA A 1 85 ? -1.671 -12.667 6.044 1.00 72.31 85 ALA A N 1
ATOM 649 C CA . ALA A 1 85 ? -0.954 -13.876 6.422 1.00 72.31 85 ALA A CA 1
ATOM 650 C C . ALA A 1 85 ? 0.575 -13.686 6.484 1.00 72.31 85 ALA A C 1
ATOM 652 O O . ALA A 1 85 ? 1.127 -12.671 6.067 1.00 72.31 85 ALA A O 1
ATOM 653 N N . ARG A 1 86 ? 1.266 -14.701 7.012 1.00 71.69 86 ARG A N 1
ATOM 654 C CA . ARG A 1 86 ? 2.732 -14.752 7.024 1.00 71.69 86 ARG A CA 1
ATOM 655 C C . ARG A 1 86 ? 3.248 -14.889 5.591 1.00 71.69 86 ARG A C 1
ATOM 657 O O . ARG A 1 86 ? 3.070 -15.958 5.023 1.00 71.69 86 ARG A O 1
ATOM 664 N N . ASP A 1 87 ? 3.849 -13.830 5.053 1.00 83.44 87 ASP A N 1
ATOM 665 C CA . ASP A 1 87 ? 4.780 -13.828 3.911 1.00 83.44 87 ASP A CA 1
ATOM 666 C C . ASP A 1 87 ? 5.309 -12.391 3.711 1.00 83.44 87 ASP A C 1
ATOM 668 O O . ASP A 1 87 ? 6.133 -11.922 4.493 1.00 83.44 87 ASP A O 1
ATOM 672 N N . PHE A 1 88 ? 4.749 -11.638 2.762 1.00 93.06 88 PHE A N 1
ATOM 673 C CA . PHE A 1 88 ? 4.978 -10.206 2.586 1.00 93.06 88 PHE A CA 1
ATOM 674 C C . PHE A 1 88 ? 3.745 -9.414 3.010 1.00 93.06 88 PHE A C 1
ATOM 676 O O . PHE A 1 88 ? 2.616 -9.814 2.727 1.00 93.06 88 PHE A O 1
ATOM 683 N N . PHE A 1 89 ? 3.962 -8.247 3.617 1.00 96.69 89 PHE A N 1
ATOM 684 C CA . PHE A 1 89 ? 2.931 -7.216 3.639 1.00 96.69 89 PHE A CA 1
ATOM 685 C C . PHE A 1 89 ? 2.785 -6.623 2.236 1.00 96.69 89 PHE A C 1
ATOM 687 O O . PHE A 1 89 ? 1.749 -6.784 1.605 1.00 96.69 89 PHE A O 1
ATOM 694 N N . SER A 1 90 ? 3.833 -5.979 1.714 1.00 96.62 90 SER A N 1
ATOM 695 C CA . SER A 1 90 ? 3.847 -5.442 0.351 1.00 96.62 90 SER A CA 1
ATOM 696 C C . SER A 1 90 ? 5.253 -5.016 -0.068 1.00 96.62 90 SER A C 1
ATOM 698 O O . SER A 1 90 ? 5.989 -4.424 0.719 1.00 96.62 90 SER A O 1
ATOM 700 N N . THR A 1 91 ? 5.615 -5.261 -1.324 1.00 94.94 91 THR A N 1
ATOM 701 C CA . THR A 1 91 ? 6.878 -4.813 -1.936 1.00 94.94 91 THR A CA 1
ATOM 702 C C . THR A 1 91 ? 6.691 -3.626 -2.887 1.00 94.94 91 THR A C 1
ATOM 704 O O . THR A 1 91 ? 7.657 -3.156 -3.486 1.00 94.94 91 THR A O 1
ATOM 707 N N . GLY A 1 92 ? 5.470 -3.090 -3.000 1.00 95.31 92 GLY A N 1
ATOM 708 C CA . GLY A 1 92 ? 5.152 -1.979 -3.898 1.00 95.31 92 GLY A CA 1
ATOM 709 C C . GLY A 1 92 ? 4.731 -2.449 -5.292 1.00 95.31 92 GLY A C 1
ATOM 710 O O . GLY A 1 92 ? 3.923 -3.367 -5.420 1.00 95.31 92 GLY A O 1
ATOM 711 N N . LEU A 1 93 ? 5.230 -1.779 -6.334 1.00 95.69 93 LEU A N 1
ATOM 712 C CA . LEU A 1 93 ? 4.817 -1.997 -7.726 1.00 95.69 93 LEU A CA 1
ATOM 713 C C . LEU A 1 93 ? 5.167 -3.402 -8.229 1.00 95.69 93 LEU A C 1
ATOM 715 O O . LEU A 1 93 ? 6.206 -3.967 -7.885 1.00 95.69 93 LEU A O 1
ATOM 719 N N . HIS A 1 94 ? 4.339 -3.952 -9.117 1.00 96.00 94 HIS A N 1
ATOM 720 C CA . HIS A 1 94 ? 4.594 -5.257 -9.719 1.00 96.00 94 HIS A CA 1
ATOM 721 C C . HIS A 1 94 ? 5.491 -5.137 -10.952 1.00 96.00 94 HIS A C 1
ATOM 723 O O . HIS A 1 94 ? 5.032 -5.231 -12.090 1.00 96.00 94 HIS A O 1
ATOM 729 N N . LEU A 1 95 ? 6.800 -5.006 -10.719 1.00 93.94 95 LEU A N 1
ATOM 730 C CA . LEU A 1 95 ? 7.811 -4.778 -11.765 1.00 93.94 95 LEU A CA 1
ATOM 731 C C . LEU A 1 95 ? 7.762 -5.801 -12.908 1.00 93.94 95 LEU A C 1
ATOM 733 O O . LEU A 1 95 ? 7.978 -5.453 -14.057 1.00 93.94 95 LEU A O 1
ATOM 737 N N . HIS A 1 96 ? 7.404 -7.052 -12.624 1.00 94.75 96 HIS A N 1
ATOM 738 C CA . HIS A 1 96 ? 7.252 -8.079 -13.656 1.00 94.75 96 HIS A CA 1
ATOM 739 C C . HIS A 1 96 ? 6.045 -7.889 -14.595 1.00 94.75 96 HIS A C 1
ATOM 741 O O . HIS A 1 96 ? 6.065 -8.380 -15.722 1.00 94.75 96 HIS A O 1
ATOM 747 N N . VAL A 1 97 ? 4.975 -7.243 -14.116 1.00 95.56 97 VAL A N 1
ATOM 748 C CA . VAL A 1 97 ? 3.809 -6.895 -14.944 1.00 95.56 97 VAL A CA 1
ATOM 749 C C . VAL A 1 97 ? 4.155 -5.666 -15.774 1.00 95.56 97 VAL A C 1
ATOM 751 O O . VAL A 1 97 ? 3.900 -5.676 -16.969 1.00 95.56 97 VAL A O 1
ATOM 754 N N . ILE A 1 98 ? 4.821 -4.681 -15.164 1.00 95.25 98 ILE A N 1
ATOM 755 C CA . ILE A 1 98 ? 5.348 -3.489 -15.840 1.00 95.25 98 ILE A CA 1
ATOM 756 C C . ILE A 1 98 ? 6.286 -3.869 -16.992 1.00 95.25 98 ILE A C 1
ATOM 758 O O . ILE A 1 98 ? 6.015 -3.520 -18.134 1.00 95.25 98 ILE A O 1
ATOM 762 N N . GLU A 1 99 ? 7.337 -4.643 -16.710 1.00 94.56 99 GLU A N 1
ATOM 763 C CA . GLU A 1 99 ? 8.311 -5.121 -17.707 1.00 94.56 99 GLU A CA 1
ATOM 764 C C . GLU A 1 99 ? 7.646 -5.951 -18.810 1.00 94.56 99 GLU A C 1
ATOM 766 O O . GLU A 1 99 ? 8.175 -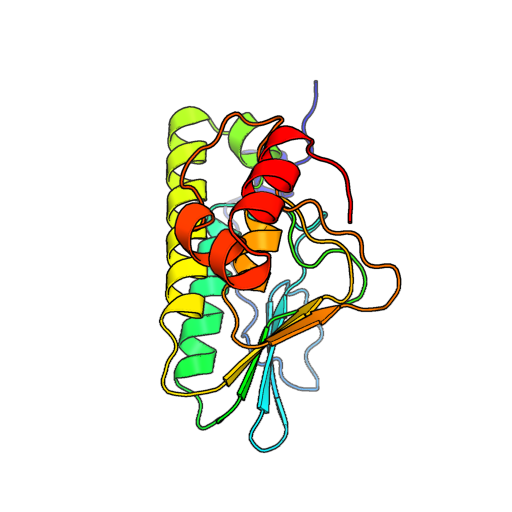6.114 -19.905 1.00 94.56 99 GLU A O 1
ATOM 771 N N . GLY A 1 100 ? 6.490 -6.536 -18.500 1.00 93.44 100 GLY A N 1
ATOM 772 C CA . GLY A 1 100 ? 5.763 -7.392 -19.409 1.00 93.44 100 GLY A CA 1
ATOM 773 C C . GLY A 1 100 ? 4.662 -6.747 -20.225 1.00 93.44 100 GLY A C 1
ATOM 774 O O . GLY A 1 100 ? 4.072 -7.462 -21.037 1.00 93.44 100 GLY A O 1
ATOM 775 N N . ALA A 1 101 ? 4.372 -5.472 -19.989 1.00 94.50 101 ALA A N 1
ATOM 776 C CA . ALA A 1 101 ? 3.360 -4.722 -20.711 1.00 94.50 101 ALA A CA 1
ATOM 777 C C . ALA A 1 101 ? 3.873 -4.285 -22.091 1.00 94.50 101 ALA A C 1
ATOM 779 O O . ALA A 1 101 ? 5.076 -4.137 -22.295 1.00 94.50 101 ALA A O 1
ATOM 780 N N . ASP A 1 102 ? 2.948 -4.014 -23.013 1.00 94.62 102 ASP A N 1
ATOM 781 C CA . ASP A 1 102 ? 3.283 -3.475 -24.340 1.00 94.62 102 ASP A CA 1
ATOM 782 C C . ASP A 1 102 ? 3.948 -2.091 -24.246 1.00 94.62 102 ASP A C 1
ATOM 784 O O . ASP A 1 102 ? 4.799 -1.740 -25.059 1.00 94.62 102 ASP A O 1
ATOM 788 N N . ASP A 1 103 ? 3.577 -1.318 -23.220 1.00 97.25 103 ASP A N 1
ATOM 789 C CA . ASP A 1 103 ? 4.171 -0.027 -22.877 1.00 97.25 103 ASP A CA 1
ATOM 790 C C . ASP A 1 103 ? 4.527 -0.001 -21.376 1.00 97.25 103 ASP A C 1
ATOM 792 O O . ASP A 1 103 ? 3.689 0.360 -20.533 1.00 97.25 103 ASP A O 1
ATOM 796 N N . PRO A 1 104 ? 5.764 -0.394 -21.011 1.00 95.62 104 PRO A N 1
ATOM 797 C CA . PRO A 1 104 ? 6.212 -0.416 -19.621 1.00 95.62 104 PRO A CA 1
ATOM 798 C C . PRO A 1 104 ? 6.204 0.958 -18.949 1.00 95.62 104 PRO A C 1
ATOM 800 O O . PRO A 1 104 ? 5.978 1.042 -17.741 1.00 95.62 104 PRO A O 1
ATOM 803 N N . ALA A 1 105 ? 6.424 2.048 -19.690 1.00 95.69 105 ALA A N 1
ATOM 804 C CA . ALA A 1 105 ? 6.411 3.395 -19.124 1.00 95.69 105 ALA A CA 1
ATOM 805 C C . ALA A 1 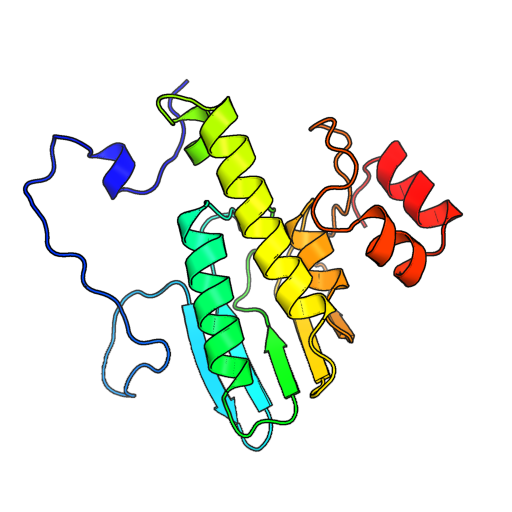105 ? 4.988 3.795 -18.712 1.00 95.69 105 ALA A C 1
ATOM 807 O O . ALA A 1 105 ? 4.764 4.266 -17.592 1.00 95.69 105 ALA A O 1
ATOM 808 N N . LYS A 1 106 ? 4.007 3.529 -19.581 1.00 97.81 106 LYS A N 1
ATOM 809 C CA . LYS A 1 106 ? 2.590 3.754 -19.284 1.00 97.81 106 LYS A CA 1
ATOM 810 C C . LYS A 1 106 ? 2.082 2.857 -18.158 1.00 97.81 106 LYS A C 1
ATOM 812 O O . LYS A 1 106 ? 1.361 3.348 -17.285 1.00 97.81 106 LYS A O 1
ATOM 817 N N . GLU A 1 107 ? 2.450 1.575 -18.138 1.00 97.69 107 GLU A N 1
ATOM 818 C CA . GLU A 1 107 ? 2.064 0.683 -17.035 1.00 97.69 107 GLU A CA 1
ATOM 819 C C . GLU A 1 107 ? 2.739 1.099 -15.723 1.00 97.69 107 GLU A C 1
ATOM 821 O O . GLU A 1 107 ? 2.079 1.119 -14.688 1.00 97.69 107 GLU A O 1
ATOM 826 N N . SER A 1 108 ? 4.005 1.535 -15.752 1.00 95.75 108 SER A N 1
ATOM 827 C CA . SER A 1 108 ? 4.693 2.091 -14.575 1.00 95.75 108 SER A CA 1
ATOM 828 C C . SER A 1 108 ? 3.942 3.283 -13.997 1.00 95.75 108 SER A C 1
ATOM 830 O O . SER A 1 108 ? 3.673 3.319 -12.796 1.00 95.75 108 SER A O 1
ATOM 832 N N . TRP A 1 109 ? 3.577 4.244 -14.852 1.00 96.62 109 TRP A N 1
ATOM 833 C CA . TRP A 1 109 ? 2.813 5.422 -14.451 1.00 96.62 109 TRP A CA 1
ATOM 834 C C . TRP A 1 109 ? 1.463 5.028 -13.849 1.00 96.62 109 TRP A C 1
ATOM 836 O O . TRP A 1 109 ? 1.134 5.425 -12.734 1.00 96.62 109 TRP A O 1
ATOM 846 N N . THR A 1 110 ? 0.717 4.171 -14.545 1.00 98.31 110 THR A N 1
ATOM 847 C CA . THR A 1 110 ? -0.615 3.732 -14.114 1.00 98.31 110 THR A CA 1
ATOM 848 C C . THR A 1 110 ? -0.564 2.970 -12.787 1.00 98.31 110 THR A C 1
ATOM 850 O O . THR A 1 110 ? -1.384 3.219 -11.898 1.00 98.31 110 THR A O 1
ATOM 853 N N . ASN A 1 111 ? 0.411 2.074 -12.617 1.00 97.94 111 ASN A N 1
ATOM 854 C CA . ASN A 1 111 ? 0.575 1.294 -11.396 1.00 97.94 111 ASN A CA 1
ATOM 855 C C . ASN A 1 111 ? 1.005 2.187 -10.226 1.00 97.94 111 ASN A C 1
ATOM 857 O O . ASN A 1 111 ? 0.515 1.992 -9.109 1.00 97.94 111 ASN A O 1
ATOM 861 N N . LEU A 1 112 ? 1.888 3.160 -10.472 1.00 96.44 112 LEU A N 1
ATOM 862 C CA . LEU A 1 112 ? 2.324 4.130 -9.472 1.00 96.44 112 LEU A CA 1
ATOM 863 C C . LEU A 1 112 ? 1.169 5.019 -9.006 1.00 96.44 112 LEU A C 1
ATOM 865 O O . LEU A 1 112 ? 0.974 5.160 -7.801 1.00 96.44 112 LEU A O 1
ATOM 869 N N . THR A 1 113 ? 0.372 5.562 -9.929 1.00 97.94 113 THR A N 1
ATOM 870 C CA . THR A 1 113 ? -0.827 6.335 -9.581 1.00 97.94 113 THR A CA 1
ATOM 871 C C . THR A 1 113 ? -1.797 5.490 -8.761 1.00 97.94 113 THR A C 1
ATOM 873 O O . THR A 1 113 ? -2.218 5.920 -7.694 1.00 97.94 113 THR A O 1
ATOM 876 N N . ALA A 1 114 ? -2.066 4.246 -9.172 1.00 98.75 114 ALA A N 1
ATOM 877 C CA . ALA A 1 114 ? -2.959 3.362 -8.424 1.00 98.75 114 ALA A CA 1
ATOM 878 C C . ALA A 1 114 ? -2.445 3.039 -7.007 1.00 98.75 114 ALA A C 1
ATOM 880 O O . ALA A 1 114 ? -3.242 2.870 -6.084 1.00 98.75 114 ALA A O 1
ATOM 881 N N . LEU A 1 115 ? -1.123 2.937 -6.819 1.00 98.50 115 LEU A N 1
ATOM 882 C CA . LEU A 1 115 ? -0.527 2.790 -5.492 1.00 98.50 115 LEU A CA 1
ATOM 883 C C . LEU A 1 115 ? -0.668 4.076 -4.668 1.00 98.50 115 LEU A C 1
ATOM 885 O O . LEU A 1 115 ? -1.033 3.997 -3.498 1.00 98.50 115 LEU A O 1
ATOM 889 N N . ASN A 1 116 ? -0.422 5.245 -5.264 1.00 98.25 116 ASN A N 1
ATOM 890 C CA . ASN A 1 116 ? -0.618 6.527 -4.589 1.00 98.25 116 ASN A CA 1
ATOM 891 C C . ASN A 1 116 ? -2.070 6.688 -4.124 1.00 98.25 116 ASN A C 1
ATOM 893 O O . ASN A 1 116 ? -2.268 6.991 -2.955 1.00 98.25 116 ASN A O 1
ATOM 897 N N . ASP A 1 117 ? -3.060 6.382 -4.968 1.00 98.75 117 ASP A N 1
ATOM 898 C CA . ASP A 1 117 ? -4.483 6.459 -4.604 1.00 98.75 117 ASP A CA 1
ATOM 899 C C . ASP A 1 117 ? -4.817 5.583 -3.382 1.00 98.75 117 ASP A C 1
ATOM 901 O O . ASP A 1 117 ? -5.628 5.949 -2.527 1.00 98.75 117 ASP A O 1
ATOM 905 N N . LEU A 1 118 ? -4.197 4.400 -3.290 1.00 98.81 118 LEU A N 1
ATOM 906 C CA . LEU A 1 118 ? -4.356 3.500 -2.149 1.00 98.81 118 LEU A CA 1
ATOM 907 C C . LEU A 1 118 ? -3.717 4.073 -0.878 1.00 98.81 118 LEU A C 1
ATOM 909 O O . LEU A 1 118 ? -4.348 4.062 0.178 1.00 98.81 118 LEU A O 1
ATOM 913 N N . VAL A 1 119 ? -2.480 4.561 -0.976 1.00 98.62 119 VAL A N 1
ATOM 914 C CA . VAL A 1 119 ? -1.745 5.146 0.156 1.00 98.62 119 VAL A CA 1
ATOM 915 C C . VAL A 1 119 ? -2.446 6.403 0.658 1.00 98.62 119 VAL A C 1
ATOM 917 O O . VAL A 1 119 ? -2.619 6.556 1.863 1.00 98.62 119 VAL A O 1
ATOM 920 N N . GLU A 1 120 ? -2.902 7.263 -0.250 1.00 98.62 120 GLU A N 1
ATOM 921 C CA . GLU A 1 120 ? -3.682 8.456 0.067 1.00 98.62 120 GLU A CA 1
ATOM 922 C C . GLU A 1 120 ? -4.960 8.083 0.810 1.00 98.62 120 GLU A C 1
ATOM 924 O O . GLU A 1 120 ? -5.218 8.624 1.879 1.00 98.62 120 GLU A O 1
ATOM 929 N N . ALA A 1 121 ? -5.722 7.103 0.314 1.00 98.75 121 ALA A N 1
ATOM 930 C CA . ALA A 1 121 ? -6.958 6.691 0.968 1.00 98.75 121 ALA A CA 1
ATOM 931 C C . ALA A 1 121 ? -6.731 6.240 2.418 1.00 98.75 121 ALA A C 1
ATOM 933 O O . ALA A 1 121 ? -7.549 6.568 3.281 1.00 98.75 121 ALA A O 1
ATOM 934 N N . VAL A 1 122 ? -5.642 5.510 2.685 1.00 98.69 122 VAL A N 1
ATOM 935 C CA . VAL A 1 122 ? -5.240 5.135 4.048 1.00 98.69 122 VAL A CA 1
ATOM 936 C C . VAL A 1 122 ? -4.870 6.381 4.851 1.00 98.69 122 VAL A C 1
ATOM 938 O O . VAL A 1 122 ? -5.460 6.611 5.902 1.00 98.69 122 VAL A O 1
ATOM 941 N N . LEU A 1 123 ? -3.967 7.208 4.324 1.00 98.06 123 LEU A N 1
ATOM 942 C CA . LEU A 1 123 ? -3.425 8.391 4.992 1.00 98.06 123 LEU A CA 1
ATOM 943 C C . LEU A 1 123 ? -4.497 9.425 5.365 1.00 98.06 123 LEU A C 1
ATOM 945 O O . LEU A 1 123 ? -4.397 10.087 6.392 1.00 98.06 123 LEU A O 1
ATOM 949 N N . THR A 1 124 ? -5.521 9.585 4.527 1.00 98.19 124 THR A N 1
ATOM 950 C CA . THR A 1 124 ? -6.604 10.559 4.727 1.00 98.19 124 THR A CA 1
ATOM 951 C C . THR A 1 124 ? -7.804 9.976 5.474 1.00 98.19 124 THR A C 1
ATOM 953 O O . THR A 1 124 ? -8.866 10.598 5.519 1.00 98.19 124 THR A O 1
ATOM 956 N N . THR A 1 125 ? -7.704 8.755 6.003 1.00 98.44 125 THR A N 1
ATOM 957 C CA . THR A 1 125 ? -8.761 8.186 6.844 1.00 98.44 125 THR A CA 1
ATOM 958 C C . THR A 1 125 ? -8.644 8.777 8.243 1.00 98.44 125 THR A C 1
ATOM 960 O O . THR A 1 125 ? -7.727 8.447 8.978 1.00 98.44 125 THR A O 1
ATOM 963 N N . THR A 1 126 ? -9.569 9.668 8.600 1.00 96.81 126 THR A N 1
ATOM 964 C CA . THR A 1 126 ? -9.537 10.423 9.867 1.00 96.81 126 THR A CA 1
ATOM 965 C C . THR A 1 126 ? -10.701 10.099 10.804 1.00 96.81 126 THR A C 1
ATOM 967 O O . THR A 1 126 ? -10.733 10.562 11.939 1.00 96.81 126 THR A O 1
ATOM 970 N N . ASP A 1 127 ? -11.671 9.306 10.346 1.00 97.25 127 ASP A N 1
ATOM 971 C CA . ASP A 1 127 ? -12.901 8.974 11.070 1.00 97.25 127 ASP A CA 1
ATOM 972 C C . ASP A 1 127 ? -12.805 7.675 11.891 1.00 97.25 127 ASP A C 1
ATOM 974 O O . ASP A 1 127 ? -13.761 7.290 12.566 1.00 97.25 127 ASP A O 1
ATOM 978 N N . ARG A 1 128 ? -11.671 6.970 11.815 1.00 97.88 128 ARG A N 1
ATOM 979 C CA . ARG A 1 128 ? -11.404 5.692 12.491 1.00 97.88 128 ARG A CA 1
ATOM 980 C C . ARG A 1 128 ? -9.909 5.403 12.525 1.00 97.88 128 ARG A C 1
ATOM 982 O O . ARG A 1 128 ? -9.178 5.910 11.684 1.00 97.88 128 ARG A O 1
ATOM 989 N N . LEU A 1 129 ? -9.493 4.517 13.426 1.00 98.50 129 LEU A N 1
ATOM 990 C CA . LEU A 1 129 ? -8.103 4.073 13.519 1.00 98.50 129 LEU A CA 1
ATOM 991 C C . LEU A 1 129 ? -7.770 3.081 12.396 1.00 98.50 129 LEU A C 1
ATOM 993 O O . LEU A 1 129 ? -8.497 2.103 12.198 1.00 98.50 129 LEU A O 1
ATOM 997 N N . VAL A 1 130 ? -6.646 3.271 11.712 1.00 98.81 130 VAL A N 1
ATOM 998 C CA . VAL A 1 130 ? -6.082 2.299 10.772 1.00 98.81 130 VAL A CA 1
ATOM 999 C C . VAL A 1 130 ? -4.804 1.696 11.351 1.00 98.81 130 VAL A C 1
ATOM 1001 O O . VAL A 1 130 ? -3.863 2.400 11.699 1.00 98.81 130 VAL A O 1
ATOM 1004 N N . VAL A 1 131 ? -4.751 0.367 11.423 1.00 98.69 131 VAL A N 1
ATOM 1005 C CA . VAL A 1 131 ? -3.581 -0.392 11.878 1.00 98.69 131 VAL A CA 1
ATOM 1006 C C . VAL A 1 131 ? -3.028 -1.197 10.708 1.00 98.69 131 VAL A C 1
ATOM 1008 O O . VAL A 1 131 ? -3.706 -2.094 10.203 1.00 98.69 131 VAL A O 1
ATOM 1011 N N . ALA A 1 132 ? -1.792 -0.930 10.292 1.00 98.38 132 ALA A N 1
ATOM 1012 C CA . ALA A 1 132 ? -1.059 -1.797 9.379 1.00 98.38 132 ALA A CA 1
ATOM 1013 C C . ALA A 1 132 ? -0.445 -2.967 10.166 1.00 98.38 132 ALA A C 1
ATOM 1015 O O . ALA A 1 132 ? 0.472 -2.781 10.962 1.00 98.38 132 ALA A O 1
ATOM 1016 N N . ALA A 1 133 ? -0.942 -4.183 9.945 1.00 97.06 133 ALA A N 1
ATOM 1017 C CA . ALA A 1 133 ? -0.455 -5.399 10.592 1.00 97.06 133 ALA A CA 1
ATOM 1018 C C . ALA A 1 133 ? 0.464 -6.189 9.645 1.00 97.06 133 ALA A C 1
ATOM 1020 O O . ALA A 1 133 ? 0.008 -6.916 8.757 1.00 97.06 133 ALA A O 1
ATOM 1021 N N . LEU A 1 134 ? 1.776 -6.056 9.839 1.00 9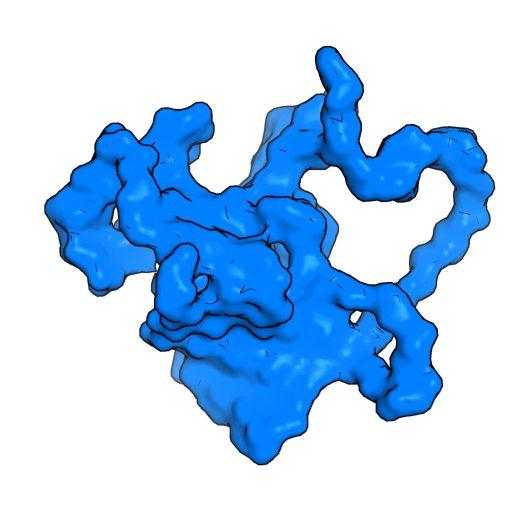6.25 134 LEU A N 1
ATOM 1022 C CA . LEU A 1 134 ? 2.802 -6.656 8.993 1.00 96.25 134 LEU A CA 1
ATOM 1023 C C . LEU A 1 134 ? 3.125 -8.068 9.491 1.00 96.25 134 LEU A C 1
ATOM 1025 O O . LEU A 1 134 ? 3.927 -8.273 10.406 1.00 96.25 134 LEU A O 1
ATOM 1029 N N . GLY A 1 135 ? 2.489 -9.057 8.856 1.00 92.56 135 GLY A N 1
ATOM 1030 C CA . GLY A 1 135 ? 2.783 -10.480 9.053 1.00 92.56 135 GLY A CA 1
ATOM 1031 C C . GLY A 1 135 ? 4.150 -10.914 8.508 1.00 92.56 135 GLY A C 1
ATOM 1032 O O . GLY A 1 135 ? 4.656 -11.966 8.911 1.00 92.56 135 GLY A O 1
ATOM 1033 N N . GLY A 1 136 ? 4.748 -10.099 7.636 1.00 93.62 136 GLY A N 1
ATOM 1034 C CA . GLY A 1 136 ? 6.126 -10.218 7.177 1.00 93.62 136 GLY A CA 1
ATOM 1035 C C . GLY A 1 136 ? 6.570 -8.991 6.376 1.00 93.62 136 GLY A C 1
ATOM 1036 O O . GLY A 1 136 ? 6.042 -7.899 6.585 1.00 93.62 136 GLY A O 1
ATOM 1037 N N . ASN A 1 137 ? 7.563 -9.152 5.502 1.00 95.56 137 ASN A N 1
ATOM 1038 C CA . ASN A 1 137 ? 8.397 -8.043 5.024 1.00 95.56 137 ASN A CA 1
ATOM 1039 C C . ASN A 1 137 ? 7.626 -6.980 4.225 1.00 95.56 137 ASN A C 1
ATOM 1041 O O . ASN A 1 137 ? 6.667 -7.289 3.510 1.00 95.56 137 ASN A O 1
ATOM 1045 N N . ALA A 1 138 ? 8.103 -5.735 4.290 1.00 96.19 138 ALA A N 1
ATOM 1046 C CA . ALA A 1 138 ? 7.613 -4.643 3.456 1.00 96.19 138 ALA A CA 1
ATOM 1047 C C . ALA A 1 138 ? 8.767 -3.860 2.820 1.00 96.19 138 ALA A C 1
ATOM 1049 O O . ALA A 1 138 ? 9.822 -3.679 3.424 1.00 96.19 138 ALA A O 1
ATOM 1050 N N . ALA A 1 139 ? 8.579 -3.385 1.593 1.00 94.88 139 ALA A N 1
ATOM 1051 C CA . ALA A 1 139 ? 9.614 -2.662 0.859 1.00 94.88 139 ALA A CA 1
ATOM 1052 C C . ALA A 1 139 ? 9.026 -1.554 -0.016 1.00 94.88 139 ALA A C 1
ATOM 1054 O O . ALA A 1 139 ? 7.861 -1.627 -0.415 1.00 94.88 139 ALA A O 1
ATOM 1055 N N . ALA A 1 140 ? 9.848 -0.549 -0.326 1.00 94.19 140 ALA A N 1
ATOM 1056 C CA . ALA A 1 140 ? 9.529 0.559 -1.222 1.00 94.19 140 ALA A CA 1
ATOM 1057 C C . ALA A 1 140 ? 8.135 1.154 -0.924 1.00 94.19 140 ALA A C 1
ATOM 1059 O O . ALA A 1 140 ? 7.807 1.445 0.228 1.00 94.19 140 ALA A O 1
ATOM 1060 N N . GLY A 1 141 ? 7.280 1.292 -1.941 1.00 95.12 141 GLY A N 1
ATOM 1061 C CA . GLY A 1 141 ? 5.921 1.812 -1.773 1.00 95.12 141 GLY A CA 1
ATOM 1062 C C . GLY A 1 141 ? 5.014 0.947 -0.885 1.00 95.12 141 GLY A C 1
ATOM 1063 O O . GLY A 1 141 ? 4.070 1.467 -0.298 1.00 95.12 141 GLY A O 1
ATOM 1064 N N . GLY A 1 142 ? 5.321 -0.340 -0.709 1.00 96.19 142 GLY A N 1
ATOM 1065 C CA . GLY A 1 142 ? 4.630 -1.203 0.249 1.00 96.19 142 GLY A CA 1
ATOM 1066 C C . GLY A 1 142 ? 4.941 -0.861 1.708 1.00 96.19 142 GLY A C 1
ATOM 1067 O O . GLY A 1 142 ? 4.050 -0.907 2.553 1.00 96.19 142 GLY A O 1
ATOM 1068 N N . ALA A 1 143 ? 6.175 -0.440 2.005 1.00 96.38 143 ALA A N 1
ATOM 1069 C CA . ALA A 1 143 ? 6.518 0.106 3.319 1.00 96.38 143 ALA A CA 1
ATOM 1070 C C . ALA A 1 143 ? 5.819 1.456 3.556 1.00 96.38 143 ALA A C 1
ATOM 1072 O O . ALA A 1 143 ? 5.315 1.703 4.647 1.00 96.38 143 ALA A O 1
ATOM 1073 N N . MET A 1 144 ? 5.709 2.302 2.527 1.00 96.94 144 MET A N 1
ATOM 1074 C CA . MET A 1 144 ? 4.990 3.579 2.641 1.00 96.94 144 MET A CA 1
ATOM 1075 C C . MET A 1 144 ? 3.487 3.390 2.868 1.00 96.94 144 MET A C 1
ATOM 1077 O O . MET A 1 144 ? 2.902 4.109 3.672 1.00 96.94 144 MET A O 1
ATOM 1081 N N . LEU A 1 145 ? 2.876 2.377 2.242 1.00 98.12 145 LEU A N 1
ATOM 1082 C CA . LEU A 1 145 ? 1.495 1.981 2.527 1.00 98.12 145 LEU A CA 1
ATOM 1083 C C . LEU A 1 145 ? 1.293 1.602 3.997 1.00 98.12 145 LEU A C 1
ATOM 1085 O O . LEU A 1 145 ? 0.296 2.000 4.592 1.00 98.12 145 LEU A O 1
ATOM 1089 N N . ALA A 1 146 ? 2.233 0.864 4.593 1.00 97.62 146 ALA A N 1
ATOM 1090 C CA . ALA A 1 146 ? 2.181 0.570 6.021 1.00 97.62 146 ALA A CA 1
ATOM 1091 C C . ALA A 1 146 ? 2.287 1.850 6.863 1.00 97.62 146 ALA A C 1
ATOM 1093 O O . ALA A 1 146 ? 1.453 2.083 7.729 1.00 97.62 146 ALA A O 1
ATOM 1094 N N . LEU A 1 147 ? 3.276 2.703 6.577 1.00 97.25 147 LEU A N 1
ATOM 1095 C CA . LEU A 1 147 ? 3.545 3.936 7.330 1.00 97.25 147 LEU A CA 1
ATOM 1096 C C . LEU A 1 147 ? 2.439 5.002 7.217 1.00 97.25 147 LEU A C 1
ATOM 1098 O O . LEU A 1 147 ? 2.415 5.938 8.022 1.00 97.25 147 LEU A O 1
ATOM 1102 N N . ALA A 1 148 ? 1.536 4.870 6.244 1.00 98.00 148 ALA A N 1
ATOM 1103 C CA . ALA A 1 148 ? 0.354 5.714 6.111 1.00 98.00 148 ALA A CA 1
ATOM 1104 C C . ALA A 1 148 ? -0.739 5.410 7.151 1.00 98.00 148 ALA A C 1
ATOM 1106 O O . ALA A 1 148 ? -1.527 6.300 7.451 1.00 98.00 148 ALA A O 1
ATOM 1107 N N . ALA A 1 149 ? -0.797 4.192 7.700 1.00 98.38 149 ALA A N 1
ATOM 1108 C CA . ALA A 1 149 ? -1.761 3.812 8.738 1.00 98.38 149 ALA A CA 1
ATOM 1109 C C . ALA A 1 149 ? -1.361 4.393 10.096 1.00 98.38 149 ALA A C 1
ATOM 1111 O O . ALA A 1 149 ? -0.174 4.398 10.387 1.00 98.38 149 ALA A O 1
ATOM 1112 N N . ASP A 1 150 ? -2.297 4.815 10.949 1.00 98.44 150 ASP A N 1
ATOM 1113 C CA . ASP A 1 150 ? -2.006 5.417 12.266 1.00 98.44 150 ASP A CA 1
ATOM 1114 C C . ASP A 1 150 ? -0.997 4.599 13.083 1.00 98.44 150 ASP A C 1
ATOM 1116 O O . ASP A 1 150 ? 0.022 5.123 13.537 1.00 98.44 150 ASP A O 1
ATOM 1120 N N . GLU A 1 151 ? -1.222 3.289 13.157 1.00 98.12 151 GLU A N 1
ATOM 1121 C CA . GLU A 1 151 ? -0.369 2.336 13.859 1.00 98.12 151 GLU A CA 1
ATOM 1122 C C . GLU A 1 151 ? 0.254 1.324 12.895 1.00 98.12 151 GLU A C 1
ATOM 1124 O O . GLU A 1 151 ? -0.399 0.831 11.973 1.00 98.12 151 GLU A O 1
ATOM 1129 N N . VAL A 1 152 ? 1.514 0.958 13.145 1.00 97.50 152 VAL A N 1
ATOM 1130 C CA . VAL A 1 152 ? 2.243 -0.044 12.353 1.00 97.50 152 VAL A CA 1
ATOM 1131 C C . VAL A 1 152 ? 2.762 -1.134 13.274 1.00 97.50 152 VAL A C 1
ATOM 1133 O O . VAL A 1 152 ? 3.662 -0.911 14.080 1.00 97.50 152 VAL A O 1
ATOM 1136 N N . TRP A 1 153 ? 2.186 -2.327 13.165 1.00 96.75 153 TRP A N 1
ATOM 1137 C CA . TRP A 1 153 ? 2.517 -3.465 14.015 1.00 96.75 153 TRP A CA 1
ATOM 1138 C C . TRP A 1 153 ? 3.256 -4.519 13.209 1.00 96.75 153 TRP A C 1
ATOM 1140 O O . TRP A 1 153 ? 2.687 -5.165 12.329 1.00 96.75 153 TRP A O 1
ATOM 1150 N N . CYS A 1 154 ? 4.526 -4.720 13.541 1.00 94.69 154 CYS A N 1
ATOM 1151 C CA . CYS A 1 154 ? 5.386 -5.676 12.860 1.00 94.69 154 CYS A CA 1
ATOM 1152 C C . CYS A 1 154 ? 5.523 -6.963 13.668 1.00 94.69 154 CYS A C 1
ATOM 1154 O O . CYS A 1 154 ? 5.824 -6.942 14.863 1.00 94.69 154 CYS A O 1
ATOM 1156 N N . ARG A 1 155 ? 5.385 -8.112 13.000 1.00 93.94 155 ARG A N 1
ATOM 1157 C CA . ARG A 1 155 ? 5.855 -9.377 13.568 1.00 93.94 155 ARG A CA 1
ATOM 1158 C C . ARG A 1 155 ? 7.366 -9.281 13.809 1.00 93.94 155 ARG A C 1
ATOM 1160 O O . ARG A 1 155 ? 8.094 -8.823 12.930 1.00 93.94 155 ARG A O 1
ATOM 1167 N N . SER A 1 156 ? 7.842 -9.798 14.944 1.00 92.44 156 SER A N 1
ATOM 1168 C CA . SER A 1 156 ? 9.283 -9.939 15.197 1.00 92.44 156 SER A CA 1
ATOM 1169 C C . SER A 1 156 ? 9.985 -10.692 14.055 1.00 92.44 156 SER A C 1
ATOM 1171 O O . SER A 1 156 ? 9.504 -11.735 13.594 1.00 92.44 156 SER A O 1
ATOM 1173 N N . GLY A 1 157 ? 11.098 -10.131 13.580 1.00 89.75 157 GLY A N 1
ATOM 1174 C CA . GLY A 1 157 ? 11.862 -10.629 12.434 1.00 89.75 157 GLY A CA 1
ATOM 1175 C C . GLY A 1 157 ? 11.320 -10.224 11.058 1.00 89.75 157 GLY A C 1
ATOM 1176 O O . GLY A 1 157 ? 11.820 -10.731 10.058 1.00 89.75 157 GLY A O 1
ATOM 1177 N N . SER A 1 158 ? 10.305 -9.355 10.982 1.00 93.25 158 SER A N 1
ATOM 1178 C CA . SER A 1 158 ? 9.949 -8.703 9.712 1.00 93.25 158 SER A CA 1
ATOM 1179 C C . SER A 1 158 ? 11.036 -7.703 9.339 1.00 93.25 158 SER A C 1
ATOM 1181 O O . SER A 1 158 ? 11.476 -6.947 10.197 1.00 93.25 158 SER A O 1
ATOM 1183 N N . VAL A 1 159 ? 11.420 -7.687 8.067 1.00 94.00 159 VAL A N 1
ATOM 1184 C CA . VAL A 1 159 ? 12.415 -6.760 7.520 1.00 94.00 159 VAL A CA 1
ATOM 1185 C C . VAL A 1 159 ? 11.719 -5.679 6.703 1.00 94.00 159 VAL A C 1
ATOM 1187 O O . VAL A 1 159 ? 10.860 -5.979 5.861 1.00 94.00 159 VAL A O 1
ATOM 1190 N N . LEU A 1 160 ? 12.112 -4.428 6.928 1.00 94.31 160 LEU A N 1
ATOM 1191 C CA . LEU A 1 160 ? 11.627 -3.263 6.200 1.00 94.31 160 LEU A CA 1
ATOM 1192 C C . LEU A 1 160 ? 12.727 -2.695 5.302 1.00 94.31 160 LEU A C 1
ATOM 1194 O O . LEU A 1 160 ? 13.832 -2.420 5.753 1.00 94.31 160 LEU A O 1
ATOM 1198 N N . ASN A 1 161 ? 12.400 -2.443 4.034 1.00 93.31 161 ASN A N 1
ATOM 1199 C CA . ASN A 1 161 ? 13.259 -1.703 3.102 1.00 93.31 161 ASN A CA 1
ATOM 1200 C C . ASN A 1 161 ? 12.536 -0.430 2.623 1.00 93.31 161 ASN A C 1
ATOM 1202 O O . ASN A 1 161 ? 12.022 -0.404 1.501 1.00 93.31 161 ASN A O 1
ATOM 1206 N N . PRO A 1 162 ? 12.428 0.621 3.459 1.00 89.56 162 PRO A N 1
ATOM 1207 C CA . PRO A 1 162 ? 11.621 1.810 3.179 1.00 89.56 162 PRO A CA 1
ATOM 1208 C C . PRO A 1 162 ? 12.358 2.821 2.283 1.00 89.56 162 PRO A C 1
ATOM 1210 O O . PRO A 1 162 ? 12.416 4.005 2.597 1.00 89.56 162 PRO A O 1
ATOM 1213 N N . HIS A 1 163 ? 12.943 2.364 1.175 1.00 85.94 163 HIS A N 1
ATOM 1214 C CA . HIS A 1 163 ? 13.722 3.209 0.272 1.00 85.94 163 HIS A CA 1
ATOM 1215 C C . HIS A 1 163 ? 13.461 2.881 -1.201 1.00 85.94 163 HIS A C 1
ATOM 1217 O O . HIS A 1 163 ? 12.961 1.810 -1.548 1.00 85.94 163 HIS A O 1
ATOM 1223 N N . TYR A 1 164 ? 13.844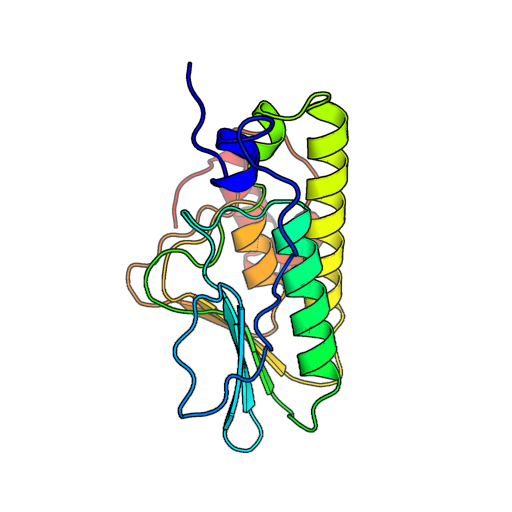 3.816 -2.071 1.00 81.31 164 TYR A N 1
ATOM 1224 C CA . TYR A 1 164 ? 13.748 3.700 -3.532 1.00 81.31 164 TYR A CA 1
ATOM 1225 C C . TYR A 1 164 ? 15.124 3.735 -4.214 1.00 81.31 164 TYR A C 1
ATOM 1227 O O . TYR A 1 164 ? 15.224 3.987 -5.413 1.00 81.31 164 TYR A O 1
ATOM 1235 N N . GLY A 1 165 ? 16.199 3.484 -3.457 1.00 66.69 165 GLY A N 1
ATOM 1236 C CA . GLY A 1 165 ? 17.584 3.701 -3.902 1.00 66.69 165 GLY A CA 1
ATOM 1237 C C . GLY A 1 165 ? 17.971 2.964 -5.191 1.00 66.69 165 GLY A C 1
ATOM 1238 O O . GLY A 1 165 ? 18.811 3.444 -5.940 1.00 66.69 165 GLY A O 1
ATOM 1239 N N . ARG A 1 166 ? 17.320 1.833 -5.504 1.00 64.19 166 ARG A N 1
ATOM 1240 C CA . ARG A 1 166 ? 17.570 1.069 -6.744 1.00 64.19 166 ARG A CA 1
ATOM 1241 C C . ARG A 1 166 ? 16.643 1.439 -7.906 1.00 64.19 166 ARG A C 1
ATOM 1243 O O . ARG A 1 166 ? 16.885 0.991 -9.019 1.00 64.19 166 ARG A O 1
ATOM 1250 N N . THR A 1 167 ? 15.586 2.213 -7.658 1.00 67.00 167 THR A N 1
ATOM 1251 C CA . THR A 1 167 ? 14.559 2.559 -8.657 1.00 67.00 167 THR A CA 1
ATOM 1252 C C . THR A 1 167 ? 14.559 4.039 -9.039 1.00 67.00 167 THR A C 1
ATOM 1254 O O . THR A 1 167 ? 13.836 4.411 -9.954 1.00 67.00 167 THR A O 1
ATOM 1257 N N . GLY A 1 168 ? 15.328 4.894 -8.349 1.00 68.44 168 GLY A N 1
ATOM 1258 C CA . GLY A 1 168 ? 15.451 6.324 -8.673 1.00 68.44 168 GLY A CA 1
ATOM 1259 C C . GLY A 1 168 ? 14.157 7.136 -8.504 1.00 68.44 168 GLY A C 1
ATOM 1260 O O . GLY A 1 168 ? 14.060 8.251 -9.006 1.00 68.44 168 GLY A O 1
ATOM 1261 N N . LEU A 1 169 ? 13.152 6.583 -7.816 1.00 75.81 169 LEU A N 1
ATOM 1262 C CA . LEU A 1 169 ? 11.841 7.211 -7.642 1.00 75.81 169 LEU A CA 1
ATOM 1263 C C . LEU A 1 169 ? 11.869 8.229 -6.496 1.00 75.81 169 LEU A C 1
ATOM 1265 O O . LEU A 1 169 ? 12.255 7.908 -5.371 1.00 75.81 169 LEU A O 1
ATOM 1269 N N . TYR A 1 170 ? 11.396 9.444 -6.773 1.00 78.19 170 TYR A N 1
ATOM 1270 C CA . TYR A 1 170 ? 11.267 10.527 -5.798 1.00 78.19 170 TYR A CA 1
ATOM 1271 C C . TYR A 1 170 ? 9.796 10.941 -5.640 1.00 78.19 170 TYR A C 1
ATOM 1273 O O . TYR A 1 170 ? 9.042 10.958 -6.607 1.00 78.19 170 TYR A O 1
ATOM 1281 N N . GLY A 1 171 ? 9.367 11.251 -4.413 1.00 77.38 171 GLY A N 1
ATOM 1282 C CA . GLY A 1 171 ? 7.997 11.679 -4.092 1.00 77.38 171 GLY A CA 1
ATOM 1283 C C . GLY A 1 171 ? 6.893 10.606 -4.127 1.00 77.38 171 GLY A C 1
ATOM 1284 O O . GLY A 1 171 ? 5.781 10.880 -3.686 1.00 77.38 171 GLY A O 1
ATOM 1285 N N . SER A 1 172 ? 7.159 9.385 -4.604 1.00 86.25 172 SER A N 1
ATOM 1286 C CA . SER A 1 172 ? 6.148 8.319 -4.722 1.00 86.25 172 SER A CA 1
ATOM 1287 C C . SER A 1 172 ? 5.602 7.818 -3.379 1.00 86.25 172 SER A C 1
ATOM 1289 O O . SER A 1 172 ? 6.318 7.756 -2.380 1.00 86.25 172 SER A O 1
ATOM 1291 N N . ALA A 1 173 ? 4.339 7.391 -3.357 1.00 91.69 173 ALA A N 1
ATOM 1292 C CA . ALA A 1 173 ? 3.645 6.879 -2.174 1.00 91.69 173 ALA A CA 1
ATOM 1293 C C . ALA A 1 173 ? 3.760 7.813 -0.954 1.00 91.69 173 ALA A C 1
ATOM 1295 O O . ALA A 1 173 ? 3.868 7.352 0.179 1.00 91.69 173 ALA A O 1
ATOM 1296 N N . PHE A 1 174 ? 3.789 9.129 -1.199 1.00 94.75 174 PHE A N 1
ATOM 1297 C CA . PHE A 1 174 ? 3.859 10.170 -0.171 1.00 94.75 174 PHE A CA 1
ATOM 1298 C C . PHE A 1 174 ? 5.039 10.017 0.798 1.00 94.75 174 PHE A C 1
ATOM 1300 O O . PHE A 1 174 ? 4.979 10.509 1.926 1.00 94.75 174 PHE A O 1
ATOM 1307 N N . TRP A 1 175 ? 6.132 9.359 0.387 1.00 93.38 175 TRP A N 1
ATOM 1308 C CA . TRP A 1 175 ? 7.239 9.055 1.298 1.00 93.38 175 TRP A CA 1
ATOM 1309 C C . TRP A 1 175 ? 7.862 10.319 1.903 1.00 93.38 175 TRP A C 1
ATOM 1311 O O . TRP A 1 175 ? 8.224 10.312 3.075 1.00 93.38 175 TRP A O 1
ATOM 1321 N N . THR A 1 176 ? 7.905 11.424 1.149 1.00 94.00 176 THR A N 1
ATOM 1322 C CA . THR A 1 176 ? 8.393 12.734 1.619 1.00 94.00 176 THR A CA 1
ATOM 1323 C C . THR A 1 176 ? 7.518 13.336 2.721 1.00 94.00 176 THR A C 1
ATOM 1325 O O . THR A 1 176 ? 7.977 14.192 3.473 1.00 94.00 176 THR A O 1
ATOM 1328 N N . TYR A 1 177 ? 6.272 12.875 2.853 1.00 95.19 177 TYR A N 1
ATOM 1329 C CA . TYR A 1 177 ? 5.371 13.228 3.942 1.00 95.19 177 TYR A CA 1
ATOM 1330 C C . TYR A 1 177 ? 5.448 12.220 5.096 1.00 95.19 177 TYR A C 1
ATOM 1332 O O . TYR A 1 177 ? 5.654 12.638 6.239 1.00 95.19 177 TYR A O 1
ATOM 1340 N N . VAL A 1 178 ? 5.265 10.920 4.815 1.00 94.94 178 VAL A N 1
ATOM 1341 C CA . VAL A 1 178 ? 5.081 9.891 5.857 1.00 94.94 178 VAL A CA 1
ATOM 1342 C C . VAL A 1 178 ? 6.391 9.503 6.537 1.00 94.94 178 VAL A C 1
ATOM 1344 O O . VAL A 1 178 ? 6.434 9.402 7.760 1.00 94.94 178 VAL A O 1
ATOM 1347 N N . LEU A 1 179 ? 7.479 9.323 5.784 1.00 94.69 179 LEU A N 1
ATOM 1348 C CA . LEU A 1 179 ? 8.715 8.763 6.331 1.00 94.69 179 LEU A CA 1
ATOM 1349 C C . LEU A 1 179 ? 9.411 9.737 7.304 1.00 94.69 179 LEU A C 1
ATOM 1351 O O . LEU A 1 179 ? 9.707 9.313 8.423 1.00 94.69 179 LEU A O 1
ATOM 1355 N N . PRO A 1 180 ? 9.590 11.038 6.981 1.00 95.62 180 PRO A N 1
ATOM 1356 C CA . PRO A 1 180 ? 10.144 12.005 7.932 1.00 95.62 180 PRO A CA 1
ATOM 1357 C C . PRO A 1 180 ? 9.304 12.168 9.199 1.00 95.62 180 PRO A C 1
ATOM 1359 O O . PRO A 1 180 ? 9.860 12.370 10.273 1.00 95.62 180 PRO A O 1
ATOM 1362 N N . ARG A 1 181 ? 7.973 12.051 9.106 1.00 95.38 181 ARG A N 1
ATOM 1363 C CA . ARG A 1 181 ? 7.082 12.137 10.277 1.00 95.38 181 ARG A CA 1
ATOM 1364 C C . ARG A 1 181 ? 7.194 10.931 11.204 1.00 95.38 181 ARG A C 1
ATOM 1366 O O . ARG A 1 181 ? 6.962 11.068 12.397 1.00 95.38 181 ARG A O 1
ATOM 1373 N N . ARG A 1 182 ? 7.539 9.763 10.661 1.00 94.56 182 ARG A N 1
ATOM 1374 C CA . ARG A 1 182 ? 7.658 8.507 11.414 1.00 94.56 182 ARG A CA 1
ATOM 1375 C C . ARG A 1 182 ? 9.041 8.301 12.012 1.00 94.56 182 ARG A C 1
ATOM 1377 O O . ARG A 1 182 ? 9.146 7.794 13.121 1.00 94.56 182 ARG A O 1
ATOM 1384 N N . ALA A 1 183 ? 10.085 8.657 11.269 1.00 94.81 183 ALA A N 1
ATOM 1385 C CA . ALA A 1 183 ? 11.469 8.362 11.635 1.00 94.81 183 ALA A CA 1
ATOM 1386 C C . ALA A 1 183 ? 12.290 9.608 12.016 1.00 94.81 183 ALA A C 1
ATOM 1388 O O . ALA A 1 183 ? 13.405 9.467 12.507 1.00 94.81 183 ALA A O 1
ATOM 1389 N N . GLY A 1 184 ? 11.766 10.816 11.789 1.00 96.62 184 GLY A N 1
ATOM 1390 C CA . GLY A 1 184 ? 12.551 12.052 11.784 1.00 96.62 184 GLY A CA 1
ATOM 1391 C C . GLY A 1 184 ? 13.210 12.303 10.422 1.00 96.62 184 GLY A C 1
ATOM 1392 O O . GLY A 1 184 ? 13.480 11.370 9.662 1.00 96.62 184 GLY A O 1
ATOM 1393 N N . ALA A 1 185 ? 13.462 13.575 10.096 1.00 95.38 185 ALA A N 1
ATOM 1394 C CA . ALA A 1 185 ? 13.987 13.982 8.789 1.00 95.38 185 ALA A CA 1
ATOM 1395 C C . ALA A 1 185 ? 15.365 13.371 8.483 1.00 95.38 185 ALA A C 1
ATOM 1397 O O . ALA A 1 185 ? 15.549 12.803 7.407 1.00 95.38 185 ALA A O 1
ATOM 1398 N N . ASP A 1 186 ? 16.289 13.406 9.445 1.00 96.00 186 ASP A N 1
ATOM 1399 C CA . ASP A 1 186 ? 17.653 12.894 9.264 1.00 96.00 186 ASP A CA 1
ATOM 1400 C C . ASP A 1 186 ? 17.662 11.383 9.036 1.00 96.00 186 ASP A C 1
ATOM 1402 O O . ASP A 1 186 ? 18.303 10.883 8.110 1.00 96.00 186 ASP A O 1
ATOM 1406 N N . ARG A 1 187 ? 16.884 10.636 9.832 1.00 94.38 187 ARG A N 1
ATOM 1407 C CA . ARG A 1 187 ? 16.786 9.185 9.660 1.00 94.38 187 ARG A CA 1
ATOM 1408 C C . ARG A 1 187 ? 16.084 8.824 8.358 1.00 94.38 187 ARG A C 1
ATOM 1410 O O . ARG A 1 187 ? 16.505 7.874 7.707 1.00 94.38 187 ARG A O 1
ATOM 1417 N N . ALA A 1 188 ? 15.052 9.565 7.958 1.00 93.62 188 ALA A N 1
ATOM 1418 C CA . ALA A 1 188 ? 14.401 9.368 6.667 1.00 93.62 188 ALA A CA 1
ATOM 1419 C C . ALA A 1 188 ? 15.379 9.590 5.503 1.00 93.62 188 ALA A C 1
ATOM 1421 O O . ALA A 1 188 ? 15.428 8.768 4.591 1.00 93.62 188 ALA A O 1
ATOM 1422 N N . ALA A 1 189 ? 16.195 10.647 5.553 1.00 91.69 189 ALA A N 1
ATOM 1423 C CA . ALA A 1 189 ? 17.231 10.902 4.556 1.00 91.69 189 ALA A CA 1
ATOM 1424 C C . ALA A 1 189 ? 18.275 9.772 4.515 1.00 91.69 189 ALA A C 1
ATOM 1426 O O . ALA A 1 189 ? 18.573 9.263 3.434 1.00 91.69 189 ALA A O 1
ATOM 1427 N N . ALA A 1 190 ? 18.759 9.322 5.678 1.00 91.88 190 ALA A N 1
ATOM 1428 C CA . ALA A 1 190 ? 19.701 8.207 5.786 1.00 91.88 190 ALA A CA 1
ATOM 1429 C C . ALA A 1 190 ? 19.125 6.900 5.216 1.00 91.88 190 ALA A C 1
ATOM 1431 O O . ALA A 1 190 ? 19.765 6.254 4.393 1.00 91.88 190 ALA A O 1
ATOM 1432 N N . LEU A 1 191 ? 17.884 6.542 5.572 1.00 91.75 191 LEU A N 1
ATOM 1433 C CA . LEU A 1 191 ? 17.202 5.354 5.040 1.00 91.75 191 LEU A CA 1
ATOM 1434 C C . LEU A 1 191 ? 17.098 5.390 3.511 1.00 91.75 191 LEU A C 1
ATOM 1436 O O . LEU A 1 191 ? 17.328 4.379 2.850 1.00 91.75 191 LEU A O 1
ATOM 1440 N N . MET A 1 192 ? 16.774 6.556 2.949 1.00 89.62 192 MET A N 1
ATOM 1441 C CA . MET A 1 192 ? 16.641 6.735 1.504 1.00 89.62 192 MET A CA 1
ATOM 1442 C C . MET A 1 192 ? 17.985 6.666 0.773 1.00 89.62 192 MET A C 1
ATOM 1444 O O . MET A 1 192 ? 18.035 6.111 -0.325 1.00 89.62 192 MET A O 1
ATOM 1448 N N . ALA A 1 193 ? 19.047 7.213 1.370 1.00 88.19 193 ALA A N 1
ATOM 1449 C CA . ALA A 1 193 ? 20.387 7.247 0.791 1.00 88.19 193 ALA A CA 1
ATOM 1450 C C . ALA A 1 193 ? 21.119 5.902 0.902 1.00 88.19 193 ALA A C 1
ATOM 1452 O O . ALA A 1 193 ? 21.673 5.422 -0.084 1.00 88.19 193 ALA A O 1
ATOM 1453 N N . GLU A 1 194 ? 21.117 5.288 2.087 1.00 88.94 194 GLU A N 1
ATOM 1454 C CA . GLU A 1 194 ? 21.853 4.048 2.361 1.00 88.94 194 GLU A CA 1
ATOM 1455 C C . GLU A 1 194 ? 21.153 2.827 1.764 1.00 88.94 194 GLU A C 1
ATOM 1457 O O . GLU A 1 194 ? 21.802 1.912 1.258 1.00 88.94 194 GLU A O 1
ATOM 1462 N N . GLY A 1 195 ? 19.819 2.801 1.825 1.00 86.00 195 GLY A N 1
ATOM 1463 C CA . GLY A 1 195 ? 19.027 1.688 1.317 1.00 86.00 195 GLY A CA 1
ATOM 1464 C C . GLY A 1 195 ? 19.296 0.351 2.007 1.00 86.00 195 GLY A C 1
ATOM 1465 O O . GLY A 1 195 ? 19.257 -0.697 1.361 1.00 86.00 195 GLY A O 1
ATOM 1466 N N . LEU A 1 196 ? 19.604 0.396 3.304 1.00 88.44 196 LEU A N 1
ATOM 1467 C CA . LEU A 1 196 ? 19.813 -0.790 4.123 1.00 88.44 196 LEU A CA 1
ATOM 1468 C C . LEU A 1 196 ? 18.490 -1.295 4.726 1.00 88.44 196 LEU A C 1
ATOM 1470 O O . LEU A 1 196 ? 17.620 -0.481 5.057 1.00 88.44 196 LEU A O 1
ATOM 1474 N N . PRO A 1 197 ? 18.346 -2.621 4.904 1.00 90.31 197 PRO A N 1
ATOM 1475 C CA . PRO A 1 197 ? 17.217 -3.194 5.624 1.00 90.31 197 PRO A CA 1
ATOM 1476 C C . PRO A 1 197 ? 17.224 -2.780 7.098 1.00 90.31 197 PRO A C 1
ATOM 1478 O O . PRO A 1 197 ? 18.288 -2.653 7.711 1.00 90.31 197 PRO A O 1
ATOM 1481 N N . VAL A 1 198 ? 16.025 -2.624 7.661 1.00 89.69 198 VAL A N 1
ATOM 1482 C CA . VAL A 1 198 ? 15.765 -2.407 9.095 1.00 89.69 198 VAL A CA 1
ATOM 1483 C C . VAL A 1 198 ? 14.956 -3.563 9.659 1.00 89.69 198 VAL A C 1
ATOM 1485 O O . VAL A 1 198 ? 14.032 -4.030 8.949 1.00 89.69 198 VAL A O 1
#

Solvent-accessible surface area (backbone atoms only — not comparable to full-atom values): 10668 Å² total; per-residue (Å²): 132,94,68,77,57,61,65,69,72,69,48,42,92,77,53,72,99,70,85,87,78,82,66,59,47,64,67,58,96,88,61,88,74,83,72,50,54,38,44,48,76,59,84,51,34,31,38,40,28,41,56,47,81,87,12,35,31,38,43,66,51,27,48,54,50,36,53,50,49,55,51,56,68,74,42,97,38,56,29,38,38,41,40,34,62,80,55,36,52,14,43,19,65,26,60,46,55,23,75,66,41,98,49,37,69,60,42,45,51,50,24,49,52,29,42,32,57,34,28,47,55,49,52,69,51,80,90,43,51,32,32,19,39,26,44,20,32,24,19,30,50,21,30,32,44,32,60,34,21,83,37,71,47,69,41,89,89,43,45,36,32,70,29,39,65,91,71,78,65,74,70,62,41,49,37,79,60,43,39,31,74,74,59,36,59,68,52,32,50,48,39,36,70,69,51,60,77,83

Nearest PDB structures (foldseek):
  6j1h-assembly2_B  TM=9.605E-01  e=1.086E-21  Aquifex aeolicus VF5
  6j1f-assembly1_A  TM=9.639E-01  e=1.308E-20  Aquifex aeolicus VF5
  6j1i-assembly1_A  TM=9.657E-01  e=3.872E-20  Aquifex aeolicus VF5
  6j1g-assembly1_A  TM=9.632E-01  e=3.872E-20  Aquifex aeolicus VF5
  5wyd-assembly1_E-3  TM=8.109E-01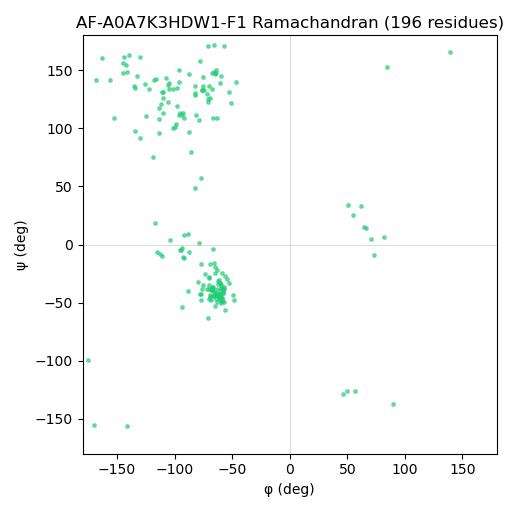  e=4.397E-08  Pseudomonas aeruginosa PAO1

Sequence (198 aa):
AAVRRPATLALGGLLPDLPEVHAPLRLPAQRRTWTDIQYAERGPVGHLRFSFPGGAMSTSHCRRLLAAFRFARNRPTSVIVLGGARDFFSTGLHLHVIEGADDPAKESWTNLTALNDLVEAVLTTTDRLVVAALGGNAAAGGAMLALAADEVWCRSGSVLNPHYGRTGLYGSAFWTYVLPRRAGADRAAALMAEGLPV

Foldseek 3Di:
DDFDDDPCLVCPPVDDPDDDDDDDQDHDPPDDDDDQWHWDDDPQEIEIEGDDVVQAAFLVNLQVSQVVVVVSVPDNHQEYEQYHAADFQHAAHRQSVLVSDPHSVVRVVSSQVSLLSLLVSQLPPDRHAYEYETSAEYEDSSVLSRLSGPHYHHDPPHKYQHECQPPPDDCTSNLVPRVCVVPNPVVSVVSHNVRDID

Secondary structure (DSSP, 8-state):
-PPP--HHHHHGGGS------PPPSS--TT-----SEEEEEETTEEEEEE--GGGEE-HHHHHHHHHHHHHHHTSS-SEEEE--SSSEEE-EE-HHHHTTSSSHHHHHHHHHHHHHHHHHHHHT--SSEEEEEESSEEEHHHHHHHHTSSEEEEPTT--EE---TTTT--SGGGHHHHHHHHH-HHHHHHHHHH----